Protein AF-B1X1X8-F1 (afdb_monomer)

Radius of gyration: 30.65 Å; Cα contacts (8 Å, |Δi|>4): 168; chains: 1; bounding box: 60×38×73 Å

Sequence (209 aa):
MFTQQEILEIASLPESSFRFRCHVDALMSLYKWVREQWTPKAITEHRTKYDLDCRSTDGKLKFALTAAKELSQGVLPPVCTESSPSNTEENREIQTSRILSQAIALLPPVPKTNGLENTPSFRIMGRPIYWDELAHNYKQLRLKWHPDKNPNSTEAEERFKVITQIYADLKSEWFEKYSPRIPLERIGQHNLQLAMRQQFPWSPESFWQ

Solvent-accessible surface area (backbone atoms only — not comparable to full-atom values): 12194 Å² total; per-residue (Å²): 135,88,52,74,66,60,38,50,58,55,39,68,57,58,87,77,45,74,76,39,67,72,51,41,53,51,27,52,52,46,34,55,50,48,63,72,72,48,54,74,66,56,54,52,50,53,32,65,75,68,73,51,52,68,86,45,72,68,27,36,41,54,48,22,41,53,49,26,43,53,62,50,51,75,74,45,81,80,84,78,86,74,92,80,94,77,62,77,61,64,56,48,53,54,50,50,50,50,52,49,53,55,52,56,70,70,46,79,78,79,79,79,64,48,59,53,43,74,18,44,70,32,36,49,45,66,41,42,66,46,71,68,47,37,56,50,39,48,54,53,47,50,64,69,34,25,57,88,78,41,73,92,39,67,67,36,48,54,52,38,51,52,55,51,49,54,50,53,60,44,63,76,40,28,94,81,65,63,37,24,79,49,60,47,80,80,63,32,70,67,54,53,52,54,49,53,67,53,80,66,100,61,64,36,66,62,71,77,105

Foldseek 3Di:
DDDLVLLVVLLPDDLVCCVDPVNLVSLLVQLVVCVVVDDPVVVVVLCVVVVADPVDSSSSSVSSNVVSNVVNQVVPPDPPPDDDDDDPPVVVVVVVVVVVVVVVVPDDDDPAFLCLLVFLLNLLQVSDQDPVSSVVSLVVLCVVLPCVVVPPDPPSVVSNVSSVVSSVVCVVQVPPERRRPDDNVSNDPVNSVVRNPDDDPDGSNVSVD

InterPro domains:
  IPR001623 DnaJ domain [PF00226] (132-172)
  IPR001623 DnaJ domain [PR00625] (138-153)
  IPR001623 DnaJ domain [PR00625] (155-175)
  IPR001623 DnaJ domain [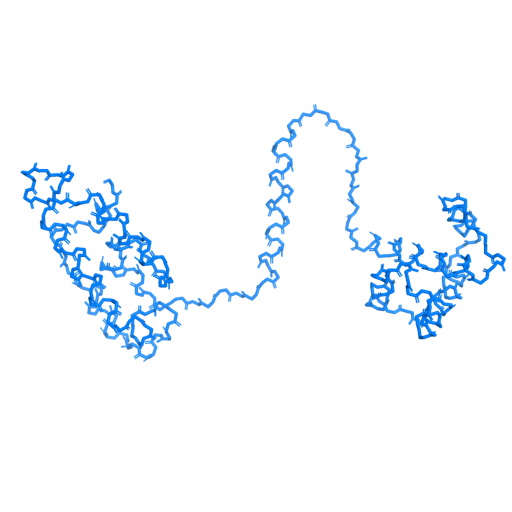PS50076] (109-188)
  IPR001623 DnaJ domain [cd06257] (132-171)
  IPR036869 Chaperone J-domain superfamily [G3DSA:1.10.287.110] (130-174)
  IPR036869 Chaperone J-domain superfamily [SSF46565] (130-173)

Mean predicted aligned error: 16.65 Å

pLDDT: mean 84.12, std 13.35, range [32.19, 97.0]

Structure (mmCIF, N/CA/C/O backbone):
data_AF-B1X1X8-F1
#
_entry.id   AF-B1X1X8-F1
#
loop_
_atom_site.group_PDB
_atom_site.id
_atom_site.type_symbol
_atom_site.label_atom_id
_atom_site.label_alt_id
_atom_site.label_comp_id
_atom_site.label_asym_id
_atom_site.label_entity_id
_atom_site.label_seq_id
_atom_site.pdbx_PDB_ins_code
_atom_site.Cartn_x
_atom_site.Cartn_y
_atom_site.Cartn_z
_atom_site.occupancy
_atom_site.B_iso_or_equiv
_atom_site.auth_seq_id
_atom_site.auth_comp_id
_atom_site.auth_asym_id
_atom_site.auth_atom_id
_atom_site.pdbx_PDB_model_num
ATOM 1 N N . MET A 1 1 ? 29.116 -18.183 -34.231 1.00 65.50 1 MET A N 1
ATOM 2 C CA . MET A 1 1 ? 27.644 -18.059 -34.243 1.00 65.50 1 MET A CA 1
ATOM 3 C C . MET A 1 1 ? 27.294 -17.018 -33.203 1.00 65.50 1 MET A C 1
ATOM 5 O O . MET A 1 1 ? 27.820 -17.138 -32.107 1.00 65.50 1 MET A O 1
ATOM 9 N N . PHE A 1 2 ? 26.513 -15.996 -33.554 1.00 78.12 2 PHE A N 1
ATOM 10 C CA . PHE A 1 2 ? 26.068 -14.992 -32.585 1.00 78.12 2 PHE A CA 1
ATOM 11 C C . PHE A 1 2 ? 24.874 -15.529 -31.798 1.00 78.12 2 PHE A C 1
ATOM 13 O O . PHE A 1 2 ? 23.945 -16.092 -32.381 1.00 78.12 2 PHE A O 1
ATOM 20 N N . THR A 1 3 ? 24.916 -15.382 -30.481 1.00 83.31 3 THR A N 1
ATOM 21 C CA . THR A 1 3 ? 23.813 -15.722 -29.584 1.00 83.31 3 THR A CA 1
ATOM 22 C C . THR A 1 3 ? 22.779 -14.598 -29.544 1.00 83.31 3 THR A C 1
ATOM 24 O O . THR A 1 3 ? 23.055 -13.440 -29.857 1.00 83.31 3 THR A O 1
ATOM 27 N N . GLN A 1 4 ? 21.559 -14.933 -29.129 1.00 76.31 4 GLN A N 1
ATOM 28 C CA . GLN A 1 4 ? 20.458 -13.974 -29.033 1.00 76.31 4 GLN A CA 1
ATOM 29 C C . GLN A 1 4 ? 20.749 -12.825 -28.050 1.00 76.31 4 GLN A C 1
ATOM 31 O O . GLN A 1 4 ? 20.315 -11.699 -28.279 1.00 76.31 4 GLN A O 1
ATOM 36 N N . GLN A 1 5 ? 21.505 -13.093 -26.981 1.00 79.38 5 GLN A N 1
ATOM 37 C CA . GLN A 1 5 ? 21.910 -12.076 -26.006 1.00 79.38 5 GLN A CA 1
ATOM 38 C C . GLN A 1 5 ? 22.897 -11.075 -26.618 1.00 79.38 5 GLN A C 1
ATOM 40 O O . GLN A 1 5 ? 22.682 -9.872 -26.506 1.00 79.38 5 GLN A O 1
ATOM 45 N N . GLU A 1 6 ? 23.896 -11.554 -27.362 1.00 82.56 6 GLU A N 1
ATOM 46 C CA . GLU A 1 6 ? 24.880 -10.693 -28.036 1.00 82.56 6 GLU A CA 1
ATOM 47 C C . GLU A 1 6 ? 24.224 -9.785 -29.090 1.00 82.56 6 GLU A C 1
ATOM 49 O O . GLU A 1 6 ? 24.594 -8.622 -29.240 1.00 82.56 6 GLU A O 1
ATOM 54 N N . ILE A 1 7 ? 23.205 -10.281 -29.802 1.00 84.38 7 ILE A N 1
ATOM 55 C CA . ILE A 1 7 ? 22.448 -9.479 -30.777 1.00 84.38 7 ILE A CA 1
ATOM 56 C C . ILE A 1 7 ? 21.662 -8.359 -30.077 1.00 84.38 7 ILE A C 1
ATOM 58 O O . ILE A 1 7 ? 21.625 -7.237 -30.584 1.00 84.38 7 ILE A O 1
ATOM 62 N N . LEU A 1 8 ? 21.069 -8.629 -28.907 1.00 83.12 8 LEU A N 1
ATOM 63 C CA . LEU A 1 8 ? 20.349 -7.623 -28.115 1.00 83.12 8 LEU A CA 1
ATOM 64 C C . LEU A 1 8 ? 21.289 -6.553 -27.549 1.00 83.12 8 LEU A C 1
ATOM 66 O O . LEU A 1 8 ? 20.969 -5.365 -27.619 1.00 83.12 8 LEU A O 1
ATOM 70 N N . GLU A 1 9 ? 22.460 -6.953 -27.051 1.00 85.06 9 GLU A N 1
ATOM 71 C CA . GLU A 1 9 ? 23.486 -6.017 -26.584 1.00 85.06 9 GLU A CA 1
ATOM 72 C C . GLU A 1 9 ? 23.928 -5.084 -27.714 1.00 85.06 9 GLU A C 1
ATOM 74 O O . GLU A 1 9 ? 23.936 -3.865 -27.535 1.00 85.06 9 GLU A O 1
ATOM 79 N N . ILE A 1 10 ? 24.193 -5.626 -28.907 1.00 84.81 10 ILE A N 1
ATOM 80 C CA . ILE A 1 10 ? 24.584 -4.831 -30.078 1.00 84.81 10 ILE A CA 1
ATOM 81 C C . ILE A 1 10 ? 23.436 -3.925 -30.552 1.00 84.81 10 ILE A C 1
ATOM 83 O O . ILE A 1 10 ? 23.676 -2.769 -30.898 1.00 84.81 10 ILE A O 1
ATOM 87 N N . ALA A 1 11 ? 22.187 -4.400 -30.536 1.00 85.19 11 ALA A N 1
ATOM 88 C CA . ALA A 1 11 ? 21.017 -3.608 -30.929 1.00 85.19 11 ALA A CA 1
ATOM 89 C C . ALA A 1 11 ? 20.751 -2.414 -29.992 1.00 85.19 11 ALA A C 1
ATOM 91 O O . ALA A 1 11 ? 20.194 -1.404 -30.434 1.00 85.19 11 ALA A O 1
ATOM 92 N N . SER A 1 12 ? 21.164 -2.517 -28.724 1.00 84.50 12 SER A N 1
ATOM 93 C CA . SER A 1 12 ? 21.028 -1.464 -27.709 1.00 84.50 12 SER A CA 1
ATOM 94 C C . SER A 1 12 ? 22.075 -0.347 -27.814 1.00 84.50 12 SER A C 1
ATOM 96 O O . SER A 1 12 ? 21.957 0.673 -27.132 1.00 84.50 12 SER A O 1
ATOM 98 N N . LEU A 1 13 ? 23.092 -0.503 -28.673 1.00 83.44 13 LEU A N 1
ATOM 99 C CA . LEU A 1 13 ? 24.174 0.471 -28.792 1.00 83.44 13 LEU A CA 1
ATOM 100 C C . LEU A 1 13 ? 23.685 1.788 -29.434 1.00 83.44 13 LEU A C 1
ATOM 102 O O . LEU A 1 13 ? 23.042 1.764 -30.491 1.00 83.44 13 LEU A O 1
ATOM 106 N N . PRO A 1 14 ? 24.022 2.956 -28.849 1.00 78.38 14 PRO A N 1
ATOM 107 C CA . PRO A 1 14 ? 23.760 4.250 -29.471 1.00 78.38 14 PRO A CA 1
ATOM 108 C C . PRO A 1 14 ? 24.665 4.489 -30.691 1.00 78.38 14 PRO A C 1
ATOM 110 O O . PRO A 1 14 ? 25.755 3.934 -30.802 1.00 78.38 14 PRO A O 1
ATOM 113 N N . GLU A 1 15 ? 24.261 5.381 -31.598 1.00 71.69 15 GLU A N 1
ATOM 114 C CA . GLU A 1 15 ? 25.052 5.733 -32.796 1.00 71.69 15 GLU A CA 1
ATOM 115 C C . GLU A 1 15 ? 26.404 6.395 -32.461 1.00 71.69 15 GLU A C 1
ATOM 117 O O . GLU A 1 15 ? 27.328 6.401 -33.272 1.00 71.69 15 GLU A O 1
ATOM 122 N N . SER A 1 16 ? 26.572 6.902 -31.236 1.00 71.56 16 SER A N 1
ATOM 123 C CA . SER A 1 16 ? 27.856 7.389 -30.717 1.00 71.56 16 SER A CA 1
ATOM 124 C C . SER A 1 16 ? 28.877 6.270 -30.456 1.00 71.56 16 SER A C 1
ATOM 126 O O . SER A 1 16 ? 30.072 6.555 -30.324 1.00 71.56 16 SER A O 1
ATOM 128 N N . SER A 1 17 ? 28.445 5.003 -30.433 1.00 68.88 17 SER A N 1
ATOM 129 C CA . SER A 1 17 ? 29.289 3.840 -30.134 1.00 68.88 17 SER A CA 1
ATOM 130 C C . SER A 1 17 ? 30.291 3.490 -31.234 1.00 68.88 17 SER A C 1
ATOM 132 O O . SER A 1 17 ? 31.233 2.744 -30.972 1.00 68.88 17 SER A O 1
ATOM 134 N N . PHE A 1 18 ? 30.181 4.077 -32.432 1.00 76.31 18 PHE A N 1
ATOM 135 C CA . PHE A 1 18 ? 31.149 3.879 -33.524 1.00 76.31 18 PHE A CA 1
ATOM 136 C C . PHE A 1 18 ? 32.555 4.431 -33.218 1.00 76.31 18 PHE A C 1
ATOM 138 O O . PHE A 1 18 ? 33.490 4.207 -33.982 1.00 76.31 18 PHE A O 1
ATOM 145 N N . ARG A 1 19 ? 32.728 5.150 -32.100 1.00 73.00 19 ARG A N 1
ATOM 146 C CA . ARG A 1 19 ? 34.020 5.705 -31.665 1.00 73.00 19 ARG A CA 1
ATOM 147 C C . ARG A 1 19 ? 34.884 4.722 -30.874 1.00 73.00 19 ARG A C 1
ATOM 149 O O . ARG A 1 19 ? 36.089 4.936 -30.761 1.00 73.00 19 ARG A O 1
ATOM 156 N N . PHE A 1 20 ? 34.300 3.656 -30.328 1.00 83.06 20 PHE A N 1
ATOM 157 C CA . PHE A 1 20 ? 35.014 2.711 -29.470 1.00 83.06 20 PHE A CA 1
ATOM 158 C C . PHE A 1 20 ? 35.411 1.457 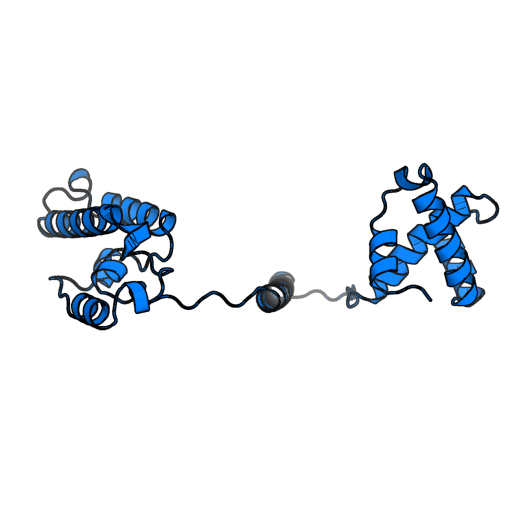-30.248 1.00 83.06 20 PHE A C 1
ATOM 160 O O . PHE A 1 20 ? 34.557 0.778 -30.815 1.00 83.06 20 PHE A O 1
ATOM 167 N N . ARG A 1 21 ? 36.706 1.114 -30.222 1.00 81.75 21 ARG A N 1
ATOM 168 C CA . ARG A 1 21 ? 37.264 -0.041 -30.951 1.00 81.75 21 ARG A CA 1
ATOM 169 C C . ARG A 1 21 ? 36.515 -1.349 -30.680 1.00 81.75 21 ARG A C 1
ATOM 171 O O . ARG A 1 21 ? 36.131 -2.016 -31.629 1.00 81.75 21 ARG A O 1
ATOM 178 N N . CYS A 1 22 ? 36.201 -1.648 -29.418 1.00 81.50 22 CYS A N 1
ATOM 179 C CA . CYS A 1 22 ? 35.482 -2.874 -29.056 1.00 81.50 22 CYS A CA 1
ATOM 180 C C . CYS A 1 22 ? 34.101 -2.983 -29.730 1.00 81.50 22 CYS A C 1
ATOM 182 O O . CYS A 1 22 ? 33.728 -4.048 -30.214 1.00 81.50 22 CYS A O 1
ATOM 184 N N . HIS A 1 23 ? 33.348 -1.879 -29.806 1.00 83.62 23 HIS A N 1
ATOM 185 C CA . HIS A 1 23 ? 32.029 -1.864 -30.446 1.00 83.62 23 HIS A CA 1
ATOM 186 C C . HIS A 1 23 ? 32.130 -1.917 -31.972 1.00 83.62 23 HIS A C 1
ATOM 188 O O . HIS A 1 23 ? 31.318 -2.574 -32.619 1.00 83.62 23 HIS A O 1
ATOM 194 N N . VAL A 1 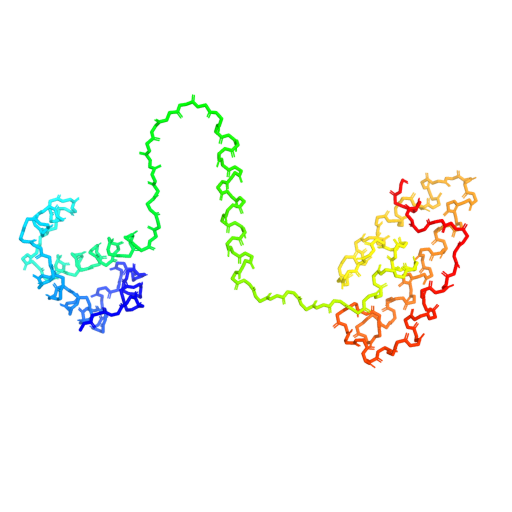24 ? 33.150 -1.277 -32.547 1.00 86.38 24 VAL A N 1
ATOM 195 C CA . VAL A 1 24 ? 33.447 -1.348 -33.985 1.00 86.38 24 VAL A CA 1
ATOM 196 C C . VAL A 1 24 ? 33.776 -2.783 -34.401 1.00 86.38 24 VAL A C 1
ATOM 198 O O . VAL A 1 24 ? 33.236 -3.265 -35.396 1.00 86.38 24 VAL A O 1
ATOM 201 N N . ASP A 1 25 ? 34.599 -3.485 -33.623 1.00 87.00 25 ASP A N 1
ATOM 202 C CA . ASP A 1 25 ? 34.982 -4.872 -33.898 1.00 87.00 25 ASP A CA 1
ATOM 203 C C . ASP A 1 25 ? 33.791 -5.833 -33.756 1.00 87.00 25 ASP A C 1
ATOM 205 O O . ASP A 1 25 ? 33.605 -6.717 -34.600 1.00 87.00 25 ASP A O 1
ATOM 209 N N . ALA A 1 26 ? 32.929 -5.621 -32.754 1.00 87.00 26 ALA A N 1
ATOM 210 C CA . ALA A 1 26 ? 31.693 -6.386 -32.572 1.00 87.00 26 ALA A CA 1
ATOM 211 C C . ALA A 1 26 ? 30.708 -6.183 -33.739 1.00 87.00 26 ALA A C 1
ATOM 213 O O . ALA A 1 26 ? 30.223 -7.154 -34.320 1.00 87.00 26 ALA A O 1
ATOM 214 N N . LEU A 1 27 ? 30.473 -4.933 -34.152 1.00 88.31 27 LEU A N 1
ATOM 215 C CA . LEU A 1 27 ? 29.613 -4.598 -35.293 1.00 88.31 27 LEU A CA 1
ATOM 216 C C . LEU A 1 27 ? 30.176 -5.130 -36.617 1.00 88.31 27 LEU A C 1
ATOM 218 O O . LEU A 1 27 ? 29.427 -5.646 -37.443 1.00 88.31 27 LEU A O 1
ATOM 222 N N . MET A 1 28 ? 31.492 -5.062 -36.828 1.00 87.38 28 MET A N 1
ATOM 223 C CA . MET A 1 28 ? 32.136 -5.634 -38.017 1.00 87.38 28 MET A CA 1
ATOM 224 C C . MET A 1 28 ? 32.064 -7.162 -38.043 1.00 87.38 28 MET A C 1
ATOM 226 O O . MET A 1 28 ? 31.926 -7.754 -39.116 1.00 87.38 28 MET A O 1
ATOM 230 N N . SER A 1 29 ? 32.139 -7.808 -36.882 1.00 90.31 29 SER A N 1
ATOM 231 C CA . SER A 1 29 ? 31.969 -9.257 -36.761 1.00 90.31 29 SER A CA 1
ATOM 232 C C . SER A 1 29 ? 30.523 -9.664 -37.051 1.00 90.31 29 SER A C 1
ATOM 234 O O . SER A 1 29 ? 30.297 -10.598 -37.822 1.00 90.31 29 SER A O 1
ATOM 236 N N . LEU A 1 30 ? 29.547 -8.903 -36.543 1.00 89.06 30 LEU A N 1
ATOM 237 C CA . LEU A 1 30 ? 28.131 -9.101 -36.849 1.00 89.06 30 LEU A CA 1
ATOM 238 C C . LEU A 1 30 ? 27.840 -8.875 -38.338 1.00 89.06 30 LEU A C 1
ATOM 240 O O . LEU A 1 30 ? 27.161 -9.686 -38.953 1.00 89.06 30 LEU A O 1
ATOM 244 N N . TYR A 1 31 ? 28.406 -7.834 -38.953 1.00 89.81 31 TYR A N 1
ATOM 245 C CA . TYR A 1 31 ? 28.272 -7.572 -40.390 1.00 89.81 31 TYR A CA 1
ATOM 246 C C . TYR A 1 31 ? 28.703 -8.770 -41.247 1.00 89.81 31 TYR A C 1
ATOM 248 O O . TYR A 1 31 ? 28.001 -9.152 -42.185 1.00 89.81 31 TYR A O 1
ATOM 256 N N . LYS A 1 32 ? 29.860 -9.368 -40.933 1.00 89.56 32 LYS A N 1
ATOM 257 C CA . LYS A 1 32 ? 30.361 -10.556 -41.640 1.00 89.56 32 LYS A CA 1
ATOM 258 C C . LYS A 1 32 ? 29.404 -11.731 -41.476 1.00 89.56 32 LYS A C 1
ATOM 260 O O . LYS A 1 32 ? 29.033 -12.346 -42.468 1.00 89.56 32 LYS A O 1
ATOM 265 N N . TRP A 1 33 ? 28.949 -11.970 -40.250 1.00 89.69 33 TRP A N 1
ATOM 266 C CA . TRP A 1 33 ? 28.012 -13.045 -39.954 1.00 89.69 33 TRP A CA 1
ATOM 267 C C . TRP A 1 33 ? 26.660 -12.860 -40.661 1.00 89.69 33 TRP A C 1
ATOM 269 O O . TRP A 1 33 ? 26.170 -13.787 -41.297 1.00 89.69 33 TRP A O 1
ATOM 279 N N . VAL A 1 34 ? 26.087 -11.654 -40.653 1.00 87.19 34 VAL A N 1
ATOM 280 C CA . VAL A 1 34 ? 24.829 -11.349 -41.359 1.00 87.19 34 VAL A CA 1
ATOM 281 C C . VAL A 1 34 ? 24.968 -11.590 -42.862 1.00 87.19 34 VAL A C 1
ATOM 283 O O . VAL A 1 34 ? 24.068 -12.148 -43.480 1.00 87.19 34 VAL A O 1
ATOM 286 N N . ARG A 1 35 ? 26.113 -11.247 -43.463 1.00 85.25 35 ARG A N 1
ATOM 287 C CA . ARG A 1 35 ? 26.375 -11.525 -44.885 1.00 85.25 35 ARG A CA 1
ATOM 288 C C . ARG A 1 35 ? 26.478 -13.008 -45.225 1.00 85.25 35 ARG A C 1
ATOM 290 O O . ARG A 1 35 ? 26.239 -13.359 -46.375 1.00 85.25 35 ARG A O 1
ATOM 297 N N . GLU A 1 36 ? 26.870 -13.841 -44.270 1.00 86.62 36 GLU A N 1
ATOM 298 C CA . GLU A 1 36 ? 26.901 -15.296 -44.434 1.00 86.62 36 GLU A CA 1
ATOM 299 C C . GLU A 1 36 ? 25.506 -15.911 -44.264 1.00 86.62 36 GLU A C 1
ATOM 301 O O . GLU A 1 36 ? 25.193 -16.900 -44.919 1.00 86.62 36 GLU A O 1
ATOM 306 N N . GLN A 1 37 ? 24.666 -15.328 -43.402 1.00 80.50 37 GLN A N 1
ATOM 307 C CA . GLN A 1 37 ? 23.329 -15.848 -43.100 1.00 80.50 37 GLN A CA 1
ATOM 308 C C . GLN A 1 37 ? 22.236 -15.347 -44.055 1.00 80.50 37 GLN A C 1
ATOM 310 O O . GLN A 1 37 ? 21.243 -16.040 -44.267 1.00 80.50 37 GLN A O 1
ATOM 315 N N . TRP A 1 38 ? 22.366 -14.140 -44.608 1.00 84.56 38 TRP A N 1
ATOM 316 C CA . TRP A 1 38 ? 21.312 -13.519 -45.410 1.00 84.56 38 TRP A CA 1
ATOM 317 C C . TRP A 1 38 ? 21.467 -13.808 -46.900 1.00 84.56 38 TRP A C 1
ATOM 319 O O . TRP A 1 38 ? 22.564 -13.822 -47.458 1.00 84.56 38 TRP A O 1
ATOM 329 N N . THR A 1 39 ? 20.330 -13.981 -47.577 1.00 87.56 39 THR A N 1
ATOM 330 C CA . THR A 1 39 ? 20.310 -14.122 -49.036 1.00 87.56 39 THR A CA 1
ATOM 331 C C . THR A 1 39 ? 20.715 -12.803 -49.710 1.00 87.56 39 THR A C 1
ATOM 333 O O . THR A 1 39 ? 20.466 -11.722 -49.166 1.00 87.56 39 THR A O 1
ATOM 336 N N . PRO A 1 40 ? 21.299 -12.836 -50.925 1.00 83.62 40 PRO A N 1
ATOM 337 C CA . PRO A 1 40 ? 21.723 -11.616 -51.615 1.00 83.62 40 PRO A CA 1
ATOM 338 C C . PRO A 1 40 ? 20.562 -10.641 -51.869 1.00 83.62 40 PRO A C 1
ATOM 340 O O . PRO A 1 40 ? 20.780 -9.433 -51.835 1.00 83.62 40 PRO A O 1
ATOM 343 N N . LYS A 1 41 ? 19.336 -11.157 -52.051 1.00 83.19 41 LYS A N 1
ATOM 344 C CA . LYS A 1 41 ? 18.111 -10.354 -52.192 1.00 83.19 41 LYS A CA 1
ATOM 345 C C . LYS A 1 41 ? 17.765 -9.598 -50.904 1.00 83.19 41 LYS A C 1
ATOM 347 O O . LYS A 1 41 ? 17.552 -8.390 -50.956 1.00 83.19 41 LYS A O 1
ATOM 352 N N . ALA A 1 42 ? 17.821 -10.272 -49.755 1.00 82.12 42 ALA A N 1
ATOM 353 C CA . ALA A 1 42 ? 17.574 -9.647 -48.454 1.00 82.12 42 ALA A CA 1
ATOM 354 C C . ALA A 1 42 ? 18.606 -8.549 -48.136 1.00 82.12 42 ALA A C 1
ATOM 356 O O . ALA A 1 42 ? 18.260 -7.483 -47.636 1.00 82.12 42 ALA A O 1
ATOM 357 N N . ILE A 1 43 ? 19.877 -8.758 -48.501 1.00 83.81 43 ILE A N 1
ATOM 358 C CA . ILE A 1 43 ? 20.927 -7.740 -48.330 1.00 83.81 43 ILE A CA 1
ATOM 359 C C . ILE A 1 43 ? 20.645 -6.505 -49.199 1.00 83.81 43 ILE A C 1
ATOM 361 O O . ILE A 1 43 ? 20.825 -5.378 -48.734 1.00 83.81 43 ILE A O 1
ATOM 365 N N . THR A 1 44 ? 20.211 -6.691 -50.452 1.00 84.31 44 THR A N 1
ATOM 366 C CA . THR A 1 44 ? 19.849 -5.565 -51.327 1.00 84.31 44 THR A CA 1
ATOM 367 C C . THR A 1 44 ? 18.622 -4.813 -50.827 1.00 84.31 44 THR A C 1
ATOM 369 O O . THR A 1 44 ? 18.661 -3.587 -50.799 1.00 84.31 44 THR A O 1
ATOM 372 N N . GLU A 1 45 ? 17.589 -5.520 -50.364 1.00 85.38 45 GLU A N 1
ATOM 373 C CA . GLU A 1 45 ? 16.372 -4.922 -49.802 1.00 85.38 45 GLU A CA 1
ATOM 374 C C . GLU A 1 45 ? 16.681 -4.098 -48.547 1.00 85.38 45 GLU A C 1
ATOM 376 O O . GLU A 1 45 ? 16.280 -2.936 -48.450 1.00 85.38 45 GLU A O 1
ATOM 381 N N . HIS A 1 46 ? 17.486 -4.640 -47.628 1.00 84.94 46 HIS A N 1
ATOM 382 C CA . HIS A 1 46 ? 17.905 -3.928 -46.417 1.00 84.94 46 HIS A CA 1
ATOM 383 C C . HIS A 1 46 ? 18.717 -2.675 -46.731 1.00 84.94 46 HIS A C 1
ATOM 385 O O . HIS A 1 46 ? 18.513 -1.611 -46.147 1.00 84.94 46 HIS A O 1
ATOM 391 N N . ARG A 1 47 ? 19.618 -2.776 -47.714 1.00 85.75 47 ARG A N 1
ATOM 392 C CA . ARG A 1 47 ? 20.419 -1.639 -48.168 1.00 85.75 47 ARG A CA 1
ATOM 393 C C . ARG A 1 47 ? 19.544 -0.526 -48.741 1.00 85.75 47 ARG A C 1
ATOM 395 O O . ARG A 1 47 ? 19.797 0.636 -48.440 1.00 85.75 47 ARG A O 1
ATOM 402 N N . THR A 1 48 ? 18.533 -0.877 -49.536 1.00 87.56 48 THR A N 1
ATOM 403 C CA . THR A 1 48 ? 17.582 0.095 -50.093 1.00 87.56 48 THR A CA 1
ATOM 404 C C . THR A 1 48 ? 16.667 0.692 -49.028 1.00 87.56 48 THR A C 1
ATOM 406 O O . THR A 1 48 ? 16.356 1.874 -49.097 1.00 87.56 48 THR A O 1
ATOM 409 N N . LYS A 1 49 ? 16.280 -0.093 -48.015 1.00 86.06 49 LYS A N 1
ATOM 410 C CA . LYS A 1 49 ? 15.378 0.324 -46.932 1.00 86.06 49 LYS A CA 1
ATOM 411 C C . LYS A 1 49 ? 15.973 1.423 -46.049 1.00 86.06 49 LYS A C 1
ATOM 413 O O . LYS A 1 49 ? 15.241 2.301 -45.608 1.00 86.06 49 LYS A O 1
ATOM 418 N N . TYR A 1 50 ? 17.282 1.380 -45.803 1.00 82.69 50 TYR A N 1
ATOM 419 C CA . TYR A 1 50 ? 17.978 2.324 -44.918 1.00 82.69 50 TYR A CA 1
ATOM 420 C C . TYR A 1 50 ? 18.943 3.276 -45.648 1.00 82.69 50 TYR A C 1
ATOM 422 O O . TYR A 1 50 ? 19.691 3.988 -44.984 1.00 82.69 50 TYR A O 1
ATOM 430 N N . ASP A 1 51 ? 18.949 3.272 -46.987 1.00 82.56 51 ASP A N 1
ATOM 431 C CA . ASP A 1 51 ? 19.848 4.065 -47.846 1.00 82.56 51 ASP A CA 1
ATOM 432 C C . ASP A 1 51 ? 21.327 4.008 -47.406 1.00 82.56 51 ASP A C 1
ATOM 434 O O . ASP A 1 51 ? 22.002 5.008 -47.155 1.00 82.56 51 ASP A O 1
ATOM 438 N N . LEU A 1 52 ? 21.836 2.785 -47.226 1.00 82.31 52 LEU A N 1
ATOM 439 C CA . LEU A 1 52 ? 23.160 2.547 -46.644 1.00 82.31 52 LEU A CA 1
ATOM 44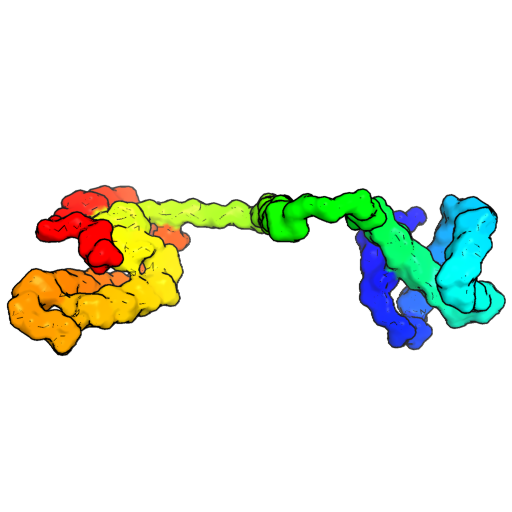0 C C . LEU A 1 52 ? 24.241 2.370 -47.720 1.00 82.31 52 LEU A C 1
ATOM 442 O O . LEU A 1 52 ? 24.139 1.513 -48.607 1.00 82.31 52 LEU A O 1
ATOM 446 N N . ASP A 1 53 ? 25.363 3.085 -47.587 1.00 79.81 53 ASP A N 1
ATOM 447 C CA . ASP A 1 53 ? 26.544 2.840 -48.421 1.00 79.81 53 ASP A CA 1
ATOM 448 C C . ASP A 1 53 ? 27.532 1.857 -47.774 1.00 79.81 53 ASP A C 1
ATOM 450 O O . ASP A 1 53 ? 28.459 2.229 -47.055 1.00 79.81 53 ASP A O 1
ATOM 454 N N . CYS A 1 54 ? 27.384 0.566 -48.081 1.00 72.00 54 CYS A N 1
ATOM 455 C CA . CYS A 1 54 ? 28.271 -0.489 -47.580 1.00 72.00 54 CYS A CA 1
ATOM 456 C C . CYS A 1 54 ? 29.707 -0.448 -48.148 1.00 72.00 54 CYS A C 1
ATOM 458 O O . CYS A 1 54 ? 30.492 -1.361 -47.872 1.00 72.00 54 CYS A O 1
ATOM 460 N N . ARG A 1 55 ? 30.074 0.559 -48.954 1.00 75.56 55 ARG A N 1
ATOM 461 C CA . ARG A 1 55 ? 31.462 0.780 -49.397 1.00 75.56 55 ARG A CA 1
ATOM 462 C C . ARG A 1 55 ? 32.318 1.375 -48.279 1.00 75.56 55 ARG A C 1
ATOM 464 O O . ARG A 1 55 ? 33.449 0.927 -48.086 1.00 75.56 55 ARG A O 1
ATOM 471 N N . SER A 1 56 ? 31.758 2.308 -47.509 1.00 84.69 56 SER A N 1
ATOM 472 C CA . SER A 1 56 ? 32.421 2.936 -46.363 1.00 84.69 56 SER A CA 1
ATOM 473 C C . SER A 1 56 ? 32.421 2.026 -45.130 1.00 84.69 56 SER A C 1
ATOM 475 O O . SER A 1 56 ? 31.510 1.219 -44.934 1.00 84.69 56 SER A O 1
ATOM 477 N N . THR A 1 57 ? 33.438 2.150 -44.274 1.00 81.31 57 THR A N 1
ATOM 478 C CA . THR A 1 57 ? 33.471 1.478 -42.963 1.00 81.31 57 THR A CA 1
ATOM 479 C C . THR A 1 57 ? 32.302 1.920 -42.087 1.00 81.31 57 THR A C 1
ATOM 481 O O . THR A 1 57 ? 31.655 1.072 -41.483 1.00 81.31 57 THR A O 1
ATOM 484 N N . ASP A 1 58 ? 31.956 3.208 -42.106 1.00 82.81 58 ASP A N 1
ATOM 485 C CA . ASP A 1 58 ? 30.807 3.765 -41.378 1.00 82.81 58 ASP A CA 1
ATOM 486 C C . ASP A 1 58 ? 29.473 3.148 -41.837 1.00 82.81 58 ASP A C 1
ATOM 488 O O . ASP A 1 58 ? 28.656 2.718 -41.024 1.00 82.81 58 ASP A O 1
ATOM 492 N N . GLY A 1 59 ? 29.286 2.990 -43.150 1.00 84.44 59 GLY A N 1
ATOM 493 C CA . GLY A 1 59 ? 28.076 2.378 -43.698 1.00 84.44 59 GLY A CA 1
ATOM 494 C C . GLY A 1 59 ? 27.953 0.885 -43.380 1.00 84.44 59 GLY A C 1
ATOM 495 O O . GLY A 1 59 ? 26.844 0.392 -43.181 1.00 84.44 59 GLY A O 1
ATOM 496 N N . LYS A 1 60 ? 29.074 0.161 -43.247 1.00 88.12 60 LYS A N 1
ATOM 497 C CA . LYS A 1 60 ? 29.076 -1.239 -42.773 1.00 88.12 60 LYS A CA 1
ATOM 498 C C . LYS A 1 60 ? 28.665 -1.343 -41.303 1.00 88.12 60 LYS A C 1
ATOM 500 O O . LYS A 1 60 ? 27.925 -2.257 -40.950 1.00 88.12 60 LYS A O 1
ATOM 505 N N . LEU A 1 61 ? 29.096 -0.400 -40.463 1.00 88.75 61 LEU A N 1
ATOM 506 C CA . LEU A 1 61 ? 28.718 -0.351 -39.046 1.00 88.75 61 LEU A CA 1
ATOM 507 C C . LEU A 1 61 ? 27.231 -0.031 -38.868 1.00 88.75 61 LEU A C 1
ATOM 509 O O . LEU A 1 61 ? 26.539 -0.722 -38.122 1.00 88.75 61 LEU A O 1
ATOM 513 N N . LYS A 1 62 ? 26.714 0.954 -39.608 1.00 87.38 62 LYS A N 1
ATOM 514 C CA . LYS A 1 62 ? 25.281 1.288 -39.620 1.00 87.38 62 LYS A CA 1
ATOM 515 C C . LYS A 1 62 ? 24.425 0.139 -40.151 1.00 87.38 62 LYS A C 1
ATOM 517 O O . LYS A 1 62 ? 23.360 -0.138 -39.599 1.00 87.38 62 LYS A O 1
ATOM 522 N N . PHE A 1 63 ? 24.911 -0.579 -41.164 1.00 90.00 63 PHE A N 1
ATOM 523 C CA . PHE A 1 63 ? 24.272 -1.801 -41.654 1.00 90.00 63 PHE A CA 1
ATOM 524 C C . PHE A 1 63 ? 24.198 -2.875 -40.566 1.00 90.00 63 PHE A C 1
ATOM 526 O O . PHE A 1 63 ? 23.133 -3.436 -40.337 1.00 90.00 63 PHE A O 1
ATOM 533 N N . ALA A 1 64 ? 25.298 -3.138 -39.858 1.00 88.94 64 ALA A N 1
ATOM 534 C CA . ALA A 1 64 ? 25.309 -4.112 -38.769 1.00 88.94 64 ALA A CA 1
ATOM 535 C C . ALA A 1 64 ? 24.346 -3.731 -37.638 1.00 88.94 64 ALA A C 1
ATOM 537 O O . ALA A 1 64 ? 23.619 -4.585 -37.142 1.00 88.94 64 ALA A O 1
ATOM 538 N N . LEU A 1 65 ? 24.303 -2.450 -37.262 1.00 87.50 65 LEU A N 1
ATOM 539 C CA . LEU A 1 65 ? 23.435 -1.957 -36.193 1.00 87.50 65 LEU A CA 1
ATOM 540 C C . LEU A 1 65 ? 21.948 -2.066 -36.561 1.00 87.50 65 LEU A C 1
ATOM 542 O O . LEU A 1 65 ? 21.134 -2.507 -35.753 1.00 87.50 65 LEU A O 1
ATOM 546 N N . THR A 1 66 ? 21.581 -1.676 -37.783 1.00 87.94 66 THR A N 1
ATOM 547 C CA . THR A 1 66 ? 20.197 -1.787 -38.279 1.00 87.94 66 THR A CA 1
ATOM 548 C C . THR A 1 66 ? 19.779 -3.242 -38.468 1.00 87.94 66 THR A C 1
ATOM 550 O O . THR A 1 66 ? 18.667 -3.597 -38.093 1.00 87.94 66 THR A O 1
ATOM 553 N N . ALA A 1 67 ? 20.682 -4.103 -38.944 1.00 87.12 67 ALA A N 1
ATOM 554 C CA . ALA A 1 67 ? 20.440 -5.540 -39.030 1.00 87.12 67 ALA A CA 1
ATOM 555 C C . ALA A 1 67 ? 20.266 -6.173 -37.639 1.00 87.12 67 ALA A C 1
ATOM 557 O O . ALA A 1 67 ? 19.366 -6.984 -37.454 1.00 87.12 67 ALA A O 1
ATOM 558 N N . ALA A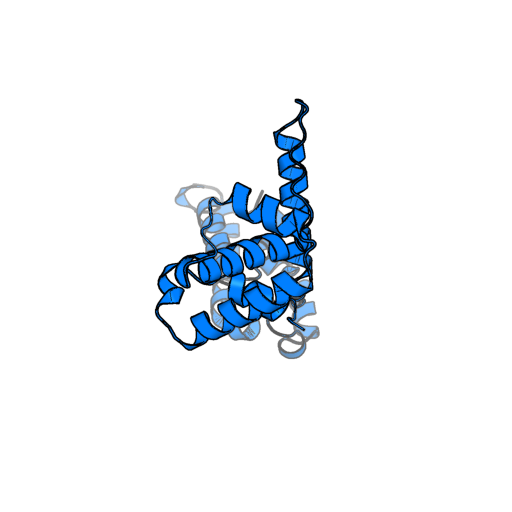 1 68 ? 21.057 -5.771 -36.636 1.00 87.69 68 ALA A N 1
ATOM 559 C CA . ALA A 1 68 ? 20.888 -6.224 -35.251 1.00 87.69 68 ALA A CA 1
ATOM 560 C C . ALA A 1 68 ? 19.501 -5.864 -34.698 1.00 87.69 68 ALA A C 1
ATOM 562 O O . ALA A 1 68 ? 18.859 -6.685 -34.046 1.00 87.69 68 ALA A O 1
ATOM 563 N N . LYS A 1 69 ? 19.026 -4.645 -34.990 1.00 86.56 69 LYS A N 1
ATOM 564 C CA . LYS A 1 69 ? 17.689 -4.168 -34.603 1.00 86.56 69 LYS A CA 1
ATOM 565 C C . LYS A 1 69 ? 16.568 -4.934 -35.309 1.00 86.56 69 LYS A C 1
ATOM 567 O O . LYS A 1 69 ? 15.540 -5.193 -34.702 1.00 86.56 69 LYS A O 1
ATOM 572 N N . GLU A 1 70 ? 16.748 -5.314 -36.568 1.00 85.06 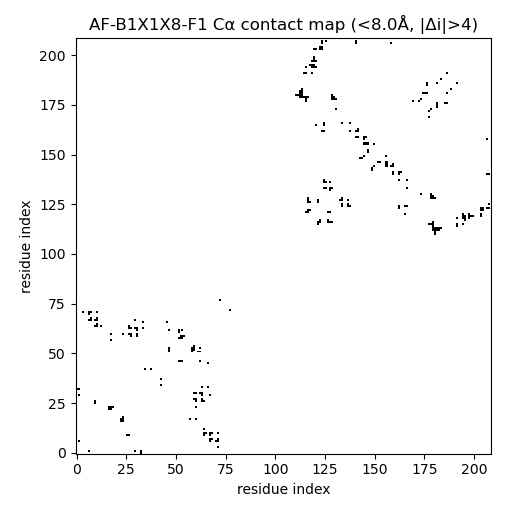70 GLU A N 1
ATOM 573 C CA . GLU A 1 70 ? 15.746 -6.093 -37.305 1.00 85.06 70 GLU A CA 1
ATOM 574 C C . GLU A 1 70 ? 15.711 -7.559 -36.848 1.00 85.06 70 GLU A C 1
ATOM 576 O O . GLU A 1 70 ? 14.643 -8.134 -36.646 1.00 85.06 70 GLU A O 1
ATOM 581 N N . LEU A 1 71 ? 16.881 -8.139 -36.572 1.00 81.75 71 LEU A N 1
ATOM 582 C CA . LEU A 1 71 ? 16.999 -9.478 -35.996 1.00 81.75 71 LEU A CA 1
ATOM 583 C C . LEU A 1 71 ? 16.424 -9.555 -34.576 1.00 81.75 71 LEU A C 1
ATOM 585 O O . LEU A 1 71 ? 15.859 -10.584 -34.212 1.00 81.75 71 LEU A O 1
ATOM 589 N N . SER A 1 72 ? 16.520 -8.483 -33.781 1.00 78.94 72 SER A N 1
ATOM 590 C CA . SER A 1 72 ? 15.884 -8.428 -32.460 1.00 78.94 72 SER A CA 1
ATOM 591 C C . SER A 1 72 ? 14.368 -8.210 -32.532 1.00 78.94 72 SER A C 1
ATOM 593 O O . SER A 1 72 ? 13.643 -8.716 -31.676 1.00 78.94 72 SER A O 1
ATOM 595 N N . GLN A 1 73 ? 13.865 -7.533 -33.570 1.00 70.75 73 GLN A N 1
ATOM 596 C CA . GLN A 1 73 ? 12.426 -7.353 -33.796 1.00 70.75 73 GLN A CA 1
ATOM 597 C C . GLN A 1 73 ? 11.705 -8.659 -34.150 1.00 70.75 73 GLN A C 1
ATOM 599 O O . GLN A 1 73 ? 10.569 -8.837 -33.727 1.00 70.75 73 GLN A O 1
ATOM 604 N N . GLY A 1 74 ? 12.358 -9.604 -34.837 1.00 58.62 74 GLY A N 1
ATOM 605 C CA . GLY A 1 74 ? 11.786 -10.929 -35.132 1.00 58.62 74 GLY A CA 1
ATOM 606 C C . GLY A 1 74 ? 11.588 -11.845 -33.911 1.00 58.62 74 GLY A C 1
ATOM 607 O O . GLY A 1 74 ? 10.995 -12.913 -34.037 1.00 58.62 74 GLY A O 1
ATOM 608 N N . VAL A 1 75 ? 12.083 -11.445 -32.736 1.00 51.00 75 VAL A N 1
ATOM 609 C CA . VAL A 1 75 ? 12.004 -12.198 -31.468 1.00 51.00 75 VAL A CA 1
ATOM 610 C C . VAL A 1 75 ? 10.899 -11.656 -30.549 1.00 51.00 75 VAL A C 1
ATOM 612 O O . VAL A 1 75 ? 10.488 -12.322 -29.599 1.00 51.00 75 VAL A O 1
ATOM 615 N N . LEU A 1 76 ? 10.360 -10.473 -30.848 1.00 44.19 76 LEU A N 1
ATOM 616 C CA . LEU A 1 76 ? 9.124 -9.980 -30.250 1.00 44.19 76 LEU A CA 1
ATOM 617 C C . LEU A 1 76 ? 7.966 -10.352 -31.191 1.00 44.19 76 LEU A C 1
ATOM 619 O O . LEU A 1 76 ? 8.109 -10.190 -32.403 1.00 44.19 76 LEU A O 1
ATOM 623 N N . PRO A 1 77 ? 6.830 -10.875 -30.690 1.00 38.00 77 PRO A N 1
ATOM 624 C CA . PRO A 1 77 ? 5.709 -11.212 -31.560 1.00 38.00 77 PRO A CA 1
ATOM 625 C C . PRO A 1 77 ? 5.295 -9.980 -32.378 1.00 38.00 77 PRO A C 1
ATOM 627 O O . PRO A 1 77 ? 5.323 -8.863 -31.847 1.00 38.00 77 PRO A O 1
ATOM 630 N N . PRO A 1 78 ? 4.934 -10.162 -33.662 1.00 40.16 78 PRO A N 1
ATOM 631 C CA . PRO A 1 78 ? 4.672 -9.054 -34.561 1.00 40.16 78 PRO A CA 1
ATOM 632 C C . PRO A 1 78 ? 3.551 -8.192 -33.989 1.00 40.16 78 PRO A C 1
ATOM 634 O O . PRO A 1 78 ? 2.465 -8.678 -33.669 1.00 40.16 78 PRO A O 1
ATOM 637 N N . VAL A 1 79 ? 3.808 -6.890 -33.893 1.00 44.50 79 VAL A N 1
ATOM 638 C CA . VAL A 1 79 ? 2.746 -5.892 -33.798 1.00 44.50 79 VAL A CA 1
ATOM 639 C C . VAL A 1 79 ? 2.006 -5.948 -35.135 1.00 44.50 79 VAL A C 1
ATOM 641 O O . VAL A 1 79 ? 2.404 -5.312 -36.111 1.00 44.50 79 VAL A O 1
ATOM 644 N N . CYS A 1 80 ? 0.972 -6.789 -35.209 1.00 32.19 80 CYS A N 1
ATOM 645 C CA . CYS A 1 80 ? 0.064 -6.845 -36.346 1.00 32.19 80 CYS A CA 1
ATOM 646 C C . CYS A 1 80 ? -0.676 -5.513 -36.419 1.00 32.19 80 CYS A C 1
ATOM 648 O O . CYS A 1 80 ? -1.648 -5.272 -35.705 1.00 32.19 80 CYS A O 1
ATOM 650 N N . THR A 1 81 ? -0.177 -4.641 -37.286 1.00 44.41 81 THR A N 1
ATOM 651 C CA . THR A 1 81 ? -0.884 -3.442 -37.713 1.00 44.41 81 THR A CA 1
ATOM 652 C C . THR A 1 81 ? -1.675 -3.836 -38.950 1.00 44.41 81 THR A C 1
ATOM 654 O O . THR A 1 81 ? -1.224 -3.612 -40.065 1.00 44.41 81 THR A O 1
ATOM 657 N N . GLU A 1 82 ? -2.831 -4.470 -38.758 1.00 34.91 82 GLU A N 1
ATOM 658 C CA . GLU A 1 82 ? -3.840 -4.558 -39.811 1.00 34.91 82 GLU A CA 1
ATOM 659 C C . GLU A 1 82 ? -5.205 -4.116 -39.279 1.00 34.91 82 GLU A C 1
ATOM 661 O O . GLU A 1 82 ? -5.695 -4.528 -38.230 1.00 34.91 82 GLU A O 1
ATOM 666 N N . SER A 1 83 ? -5.746 -3.176 -40.036 1.00 43.06 83 SER A N 1
ATOM 667 C CA . SER A 1 83 ? -6.989 -2.430 -39.931 1.00 43.06 83 SER A CA 1
ATOM 668 C C . SER A 1 83 ? -8.257 -3.265 -39.726 1.00 43.06 83 SER A C 1
ATOM 670 O O . SER A 1 83 ? -8.565 -4.117 -40.557 1.00 43.06 83 SER A O 1
ATOM 672 N N . SER A 1 84 ? -9.085 -2.883 -38.743 1.00 37.94 84 SER A N 1
ATOM 673 C CA . SER A 1 84 ? -10.525 -2.602 -38.932 1.00 37.94 84 SER A CA 1
ATOM 674 C C . SER A 1 84 ? -11.132 -1.873 -37.716 1.00 37.94 84 SER A C 1
ATOM 676 O O . SER A 1 84 ? -10.644 -2.050 -36.599 1.00 37.94 84 SER A O 1
ATOM 678 N N . PRO A 1 85 ? -12.154 -1.014 -37.909 1.00 47.22 85 PRO A N 1
ATOM 679 C CA . PRO A 1 85 ? -12.597 -0.042 -36.919 1.00 47.22 85 PRO A CA 1
ATOM 680 C C . PRO A 1 85 ? -13.812 -0.552 -36.136 1.00 47.22 85 PRO A C 1
ATOM 682 O O . PRO A 1 85 ? -14.935 -0.473 -36.616 1.00 47.22 85 PRO A O 1
ATOM 685 N N . SER A 1 86 ? -13.601 -1.030 -34.912 1.00 44.12 86 SER A N 1
ATOM 686 C CA . SER A 1 86 ? -14.634 -1.063 -33.865 1.00 44.12 86 SER A CA 1
ATOM 687 C C . SER A 1 86 ? -14.007 -1.510 -32.543 1.00 44.12 86 SER A C 1
ATOM 689 O O . SER A 1 86 ? -13.342 -2.542 -32.503 1.00 44.12 86 SER A O 1
ATOM 691 N N . ASN A 1 87 ? -14.233 -0.737 -31.479 1.00 50.56 87 ASN A N 1
ATOM 692 C CA . ASN A 1 87 ? -13.825 -0.979 -30.085 1.00 50.56 87 ASN A CA 1
ATOM 693 C C . ASN A 1 87 ? -12.322 -0.810 -29.781 1.00 50.56 87 ASN A C 1
ATOM 695 O O . ASN A 1 87 ? -11.615 -1.726 -29.360 1.00 50.56 87 ASN A O 1
ATOM 699 N N . THR A 1 88 ? -11.831 0.419 -29.969 1.00 54.78 88 THR A N 1
ATOM 700 C CA . THR A 1 88 ? -10.451 0.843 -29.662 1.00 54.78 88 THR A CA 1
ATOM 701 C C . THR A 1 88 ? -10.100 0.769 -28.169 1.00 54.78 88 THR A C 1
ATOM 703 O O . THR A 1 88 ? -8.927 0.623 -27.834 1.00 54.78 88 THR A O 1
ATOM 706 N N . GLU A 1 89 ? -11.077 0.863 -27.265 1.00 56.66 89 GLU A N 1
ATOM 707 C CA . GLU A 1 89 ? -10.831 0.805 -25.815 1.00 56.66 89 GLU A CA 1
ATOM 708 C C . GLU A 1 89 ? -10.706 -0.637 -25.312 1.00 56.66 89 GLU A C 1
ATOM 710 O O . GLU A 1 89 ? -9.674 -0.975 -24.735 1.00 56.66 89 GLU A O 1
ATOM 715 N N . GLU A 1 90 ? -11.650 -1.522 -25.651 1.00 54.84 90 GLU A N 1
ATOM 716 C CA . GLU A 1 90 ? -11.603 -2.938 -25.243 1.00 54.84 90 GLU A CA 1
ATOM 717 C C . GLU A 1 90 ? -10.336 -3.648 -25.742 1.00 54.84 90 GLU A C 1
ATOM 719 O O . GLU A 1 90 ? -9.675 -4.361 -24.990 1.00 54.84 90 GLU A O 1
ATOM 724 N N . ASN A 1 91 ? -9.919 -3.416 -26.993 1.00 60.47 91 ASN A N 1
ATOM 725 C CA . ASN A 1 91 ? -8.694 -4.031 -27.516 1.00 60.47 91 ASN A CA 1
ATOM 726 C C . ASN A 1 91 ? -7.422 -3.518 -26.824 1.00 60.47 91 ASN A C 1
ATOM 728 O O . ASN A 1 91 ? -6.472 -4.284 -26.645 1.00 60.47 91 ASN A O 1
ATOM 732 N N . ARG A 1 92 ? -7.388 -2.246 -26.405 1.00 68.25 92 ARG A N 1
ATOM 733 C CA . ARG A 1 92 ? -6.266 -1.694 -25.630 1.00 68.25 92 ARG A CA 1
ATOM 734 C C . ARG A 1 92 ? -6.242 -2.267 -24.220 1.00 68.25 92 ARG A C 1
ATOM 736 O O . ARG A 1 92 ? -5.167 -2.633 -23.761 1.00 68.25 92 ARG A O 1
ATOM 743 N N . GLU A 1 93 ? -7.393 -2.408 -23.571 1.00 69.25 93 GLU A N 1
ATOM 744 C CA . GLU A 1 93 ? -7.517 -3.052 -22.256 1.00 69.25 93 GLU A CA 1
ATOM 745 C C . GLU A 1 93 ? -7.105 -4.532 -22.287 1.00 69.25 93 GLU A C 1
ATOM 747 O O . GLU A 1 93 ? -6.406 -5.024 -21.397 1.00 69.25 93 GLU A O 1
ATOM 752 N N . ILE A 1 94 ? -7.457 -5.258 -23.351 1.00 72.31 94 ILE A N 1
ATOM 753 C CA . ILE A 1 94 ? -7.029 -6.649 -23.546 1.00 72.31 94 ILE A CA 1
ATOM 754 C C . ILE A 1 94 ? -5.512 -6.720 -23.774 1.00 72.31 94 ILE A C 1
ATOM 756 O O . ILE A 1 94 ? -4.839 -7.610 -23.257 1.00 72.31 94 ILE A O 1
ATOM 760 N N . GLN A 1 95 ? -4.931 -5.780 -24.517 1.00 76.75 95 GLN A N 1
ATOM 761 C CA . GLN A 1 95 ? -3.481 -5.737 -24.718 1.00 76.75 95 GLN A CA 1
ATOM 762 C C . GLN A 1 95 ? -2.729 -5.368 -23.434 1.00 76.75 95 GLN A C 1
ATOM 764 O O . GLN A 1 95 ? -1.753 -6.037 -23.092 1.00 76.75 95 GLN A O 1
ATOM 769 N N . THR A 1 96 ? -3.184 -4.358 -22.689 1.00 80.12 96 THR A N 1
ATOM 770 C CA . THR A 1 96 ? -2.551 -3.952 -21.427 1.00 80.12 96 THR A CA 1
ATOM 771 C C . THR A 1 96 ? -2.670 -5.042 -20.371 1.00 80.12 96 THR A C 1
ATOM 773 O O . THR A 1 96 ? -1.675 -5.343 -19.719 1.00 80.12 96 THR A O 1
ATOM 776 N N . SER A 1 97 ? -3.823 -5.706 -20.247 1.00 80.25 97 SER A N 1
ATOM 777 C CA . SER A 1 97 ? -3.996 -6.841 -19.331 1.00 80.25 97 SER A CA 1
ATOM 778 C C . SER A 1 97 ? -3.088 -8.020 -19.687 1.00 80.25 97 SER A C 1
ATOM 780 O O . SER A 1 97 ? -2.473 -8.597 -18.793 1.00 80.25 97 SER A O 1
ATOM 782 N N . ARG A 1 98 ? -2.906 -8.338 -20.977 1.00 82.75 98 ARG A N 1
ATOM 783 C CA . ARG A 1 98 ? -1.963 -9.381 -21.422 1.00 82.75 98 ARG A CA 1
ATOM 784 C C . ARG A 1 98 ? -0.520 -9.018 -21.085 1.00 82.75 98 ARG A C 1
ATOM 786 O O . ARG A 1 98 ? 0.177 -9.841 -20.497 1.00 82.75 98 ARG A O 1
ATOM 793 N N . ILE A 1 99 ? -0.094 -7.788 -21.375 1.00 88.00 99 ILE A N 1
ATOM 794 C CA . ILE A 1 99 ? 1.257 -7.304 -21.048 1.00 88.00 99 ILE A CA 1
ATOM 795 C C . ILE A 1 99 ? 1.487 -7.330 -19.532 1.00 88.00 99 ILE A C 1
ATOM 797 O O . ILE A 1 99 ? 2.510 -7.837 -19.074 1.00 88.00 99 ILE A O 1
ATOM 801 N N . LEU A 1 100 ? 0.522 -6.846 -18.747 1.00 87.25 100 LEU A N 1
ATOM 802 C CA . LEU A 1 100 ? 0.588 -6.855 -17.286 1.00 87.25 100 LEU A CA 1
ATOM 803 C C . LEU A 1 100 ? 0.628 -8.279 -16.731 1.00 87.25 100 LEU A C 1
ATOM 805 O O . LEU A 1 100 ? 1.467 -8.570 -15.889 1.00 87.25 100 LEU A O 1
ATOM 809 N N . SER A 1 101 ? -0.221 -9.183 -17.220 1.00 83.25 101 SER A N 1
ATOM 810 C CA . SER A 1 101 ? -0.246 -10.580 -16.770 1.00 83.25 101 SER A CA 1
ATOM 811 C C . SER A 1 101 ? 1.070 -11.308 -17.064 1.00 83.25 101 SER A C 1
ATOM 813 O O . SER A 1 101 ? 1.593 -12.000 -16.192 1.00 83.25 101 SER A O 1
ATOM 815 N N . GLN A 1 102 ? 1.661 -11.075 -18.240 1.00 87.94 102 GLN A N 1
ATOM 816 C CA . GLN A 1 102 ? 2.974 -11.605 -18.598 1.00 87.94 102 GLN A CA 1
ATOM 817 C C . GLN A 1 102 ? 4.077 -11.028 -17.703 1.00 87.94 102 GLN A C 1
ATOM 819 O O . GLN A 1 102 ? 4.935 -11.772 -17.236 1.00 87.94 102 GLN A O 1
ATOM 824 N N . ALA A 1 103 ? 4.052 -9.719 -17.436 1.00 84.62 103 ALA A N 1
ATOM 825 C CA . ALA A 1 103 ? 5.011 -9.076 -16.543 1.00 84.62 103 ALA A CA 1
ATOM 826 C C . ALA A 1 103 ? 4.895 -9.609 -15.106 1.00 84.62 103 ALA A C 1
ATOM 828 O O . ALA A 1 103 ? 5.908 -9.939 -14.499 1.00 84.62 103 ALA A O 1
ATOM 829 N N . ILE A 1 104 ? 3.672 -9.766 -14.586 1.00 87.19 104 ILE A N 1
ATOM 830 C CA . ILE A 1 104 ? 3.403 -10.346 -13.262 1.00 87.19 104 ILE A CA 1
ATOM 831 C C . ILE A 1 104 ? 3.915 -11.790 -13.186 1.00 87.19 104 ILE A C 1
ATOM 833 O O . ILE A 1 104 ? 4.498 -12.163 -12.174 1.00 87.19 104 ILE A O 1
ATOM 837 N N . ALA A 1 105 ? 3.762 -12.584 -14.251 1.00 85.69 105 ALA A N 1
ATOM 838 C CA . ALA A 1 105 ? 4.259 -13.960 -14.302 1.00 85.69 105 ALA A CA 1
ATOM 839 C C . ALA A 1 105 ? 5.797 -14.065 -14.258 1.00 85.69 105 ALA A C 1
ATOM 841 O O . ALA A 1 105 ? 6.325 -15.098 -13.853 1.00 85.69 105 ALA A O 1
ATOM 842 N N . LEU A 1 106 ? 6.513 -13.013 -14.671 1.00 90.62 106 LEU A N 1
ATOM 843 C CA . LEU A 1 106 ? 7.977 -12.941 -14.609 1.00 90.62 106 LEU A CA 1
ATOM 844 C C . LEU A 1 106 ? 8.497 -12.449 -13.250 1.00 90.62 106 LEU A C 1
ATOM 846 O O . LEU A 1 106 ? 9.682 -12.614 -12.957 1.00 90.62 106 LEU A O 1
ATOM 850 N N . LEU A 1 107 ? 7.642 -11.838 -12.425 1.00 87.94 107 LEU A N 1
ATOM 851 C CA . LEU A 1 107 ? 8.021 -11.401 -11.086 1.00 87.94 107 LEU A CA 1
ATOM 852 C C . LEU A 1 107 ? 8.090 -12.603 -10.130 1.00 87.94 107 LEU A C 1
ATOM 854 O O . LEU A 1 107 ? 7.281 -13.528 -10.232 1.00 87.94 107 LEU A O 1
ATOM 858 N N . PRO A 1 108 ? 9.030 -12.604 -9.166 1.00 82.81 108 PRO A N 1
ATOM 859 C CA . PRO A 1 108 ? 9.044 -13.625 -8.127 1.00 82.81 108 PRO A CA 1
ATOM 860 C C . PRO A 1 108 ? 7.713 -13.600 -7.356 1.00 82.81 108 PRO A C 1
ATOM 862 O O . PRO A 1 108 ? 7.175 -12.515 -7.104 1.00 82.81 108 PRO A O 1
ATOM 865 N N . PRO A 1 109 ? 7.171 -14.769 -6.961 1.00 79.94 109 PRO A N 1
ATOM 866 C CA . PRO A 1 109 ? 5.900 -14.828 -6.256 1.00 79.94 109 PRO A CA 1
ATOM 867 C C . PRO A 1 109 ? 5.985 -14.023 -4.960 1.00 79.94 109 PRO A C 1
ATOM 869 O O . PRO A 1 109 ? 6.960 -14.129 -4.210 1.00 79.94 109 PRO A O 1
ATOM 872 N N . VAL A 1 110 ? 4.955 -13.216 -4.696 1.00 76.19 110 VAL A N 1
ATOM 873 C CA . VAL A 1 110 ? 4.882 -12.408 -3.476 1.00 76.19 110 VAL A CA 1
ATOM 874 C C . VAL A 1 110 ? 4.970 -13.350 -2.267 1.00 76.19 110 VAL A C 1
ATOM 876 O O . VAL A 1 110 ? 4.230 -14.339 -2.218 1.00 76.19 110 VAL A O 1
ATOM 879 N N . PRO A 1 111 ? 5.873 -13.095 -1.301 1.00 76.44 111 PRO A N 1
ATOM 880 C CA . PRO A 1 111 ? 5.963 -13.920 -0.106 1.00 76.44 111 PRO A CA 1
ATOM 881 C C . PRO A 1 111 ? 4.616 -13.923 0.616 1.00 76.44 111 PRO A C 1
ATOM 883 O O . PRO A 1 111 ? 3.973 -12.882 0.757 1.00 76.44 111 PRO A O 1
ATOM 886 N N . LYS A 1 112 ? 4.187 -15.108 1.062 1.00 80.81 112 LYS A N 1
ATOM 887 C CA . LYS A 1 112 ? 2.930 -15.259 1.800 1.00 80.81 112 LYS A CA 1
ATOM 888 C C . LYS A 1 112 ? 2.987 -14.422 3.079 1.00 80.81 112 LYS A C 1
ATOM 890 O O . LYS A 1 112 ? 3.995 -14.439 3.786 1.00 80.81 112 LYS A O 1
ATOM 895 N N . THR A 1 113 ? 1.908 -13.707 3.362 1.00 87.75 113 THR A N 1
ATOM 896 C CA . THR A 1 113 ? 1.717 -12.968 4.610 1.00 87.75 113 THR A CA 1
ATOM 897 C C . THR A 1 113 ? 1.516 -13.924 5.785 1.00 87.75 113 THR A C 1
ATOM 899 O O . THR A 1 113 ? 1.185 -15.100 5.616 1.00 87.75 113 THR A O 1
ATOM 902 N N . ASN A 1 114 ? 1.730 -13.426 7.001 1.00 88.81 114 ASN A N 1
ATOM 903 C CA . ASN A 1 114 ? 1.560 -14.202 8.232 1.00 88.81 114 ASN A CA 1
ATOM 904 C C . ASN A 1 114 ? 0.099 -14.354 8.692 1.00 88.81 114 ASN A C 1
ATOM 906 O O . ASN A 1 114 ? -0.152 -15.037 9.684 1.00 88.81 114 ASN A O 1
ATOM 910 N N . GLY A 1 115 ? -0.860 -13.749 7.987 1.00 89.62 115 GLY A N 1
ATOM 911 C CA . GLY A 1 115 ? -2.284 -13.846 8.285 1.00 89.62 115 GLY A CA 1
ATOM 912 C C . GLY A 1 115 ? -2.786 -12.834 9.316 1.00 89.62 115 GLY A C 1
ATOM 913 O O . GLY A 1 115 ? -3.994 -12.810 9.566 1.00 89.62 115 GLY A O 1
ATOM 914 N N . LEU A 1 116 ? -1.919 -11.987 9.893 1.00 91.50 116 LEU A N 1
ATOM 915 C CA . LEU A 1 116 ? -2.325 -10.919 10.816 1.00 91.50 116 LEU A CA 1
ATOM 916 C C . LEU A 1 116 ? -3.322 -9.953 10.176 1.00 91.50 116 LEU A C 1
ATOM 918 O O . LEU A 1 116 ? -4.195 -9.440 10.872 1.00 91.50 116 LEU A O 1
ATOM 922 N N . GLU A 1 117 ? -3.266 -9.768 8.857 1.00 91.25 117 GLU A N 1
ATOM 923 C CA . GLU A 1 117 ? -4.186 -8.922 8.098 1.00 91.25 117 GLU A CA 1
ATOM 924 C C . GLU A 1 117 ? -5.661 -9.333 8.246 1.00 91.25 117 GLU A C 1
ATOM 926 O O . GLU A 1 117 ? -6.557 -8.507 8.075 1.00 91.25 117 GLU A O 1
ATOM 931 N N . ASN A 1 118 ? -5.924 -10.592 8.608 1.00 92.81 118 ASN A N 1
ATOM 932 C CA . ASN A 1 118 ? -7.276 -11.105 8.820 1.00 92.81 118 ASN A CA 1
ATOM 933 C C . ASN A 1 118 ? -7.780 -10.898 10.256 1.00 92.81 118 ASN A C 1
ATOM 935 O O . ASN A 1 118 ? -8.962 -11.128 10.522 1.00 92.81 118 ASN A O 1
ATOM 939 N N . THR A 1 119 ? -6.918 -10.460 11.180 1.00 94.31 119 THR A N 1
ATOM 940 C CA . THR A 1 119 ? -7.321 -10.216 12.569 1.00 94.31 119 THR A CA 1
ATOM 941 C C . THR A 1 119 ? -8.298 -9.041 12.651 1.00 94.31 119 THR A C 1
ATOM 943 O O . THR A 1 119 ? -8.212 -8.105 11.849 1.00 94.31 119 THR A O 1
ATOM 946 N N . PRO A 1 120 ? -9.223 -9.032 13.624 1.00 94.88 120 PRO A N 1
ATOM 947 C CA . PRO A 1 120 ? -10.211 -7.962 13.762 1.00 94.88 120 PRO A CA 1
ATOM 948 C C . PRO A 1 120 ? -9.584 -6.563 13.864 1.00 94.88 120 PRO A C 1
ATOM 950 O O . PRO A 1 120 ? -10.061 -5.639 13.208 1.00 94.88 120 PRO A O 1
ATOM 953 N N . SER A 1 121 ? -8.464 -6.427 14.579 1.00 94.12 121 SER A N 1
ATOM 954 C CA . SER A 1 121 ? -7.719 -5.167 14.723 1.00 94.12 121 SER A CA 1
ATOM 955 C C . SER A 1 121 ? -7.166 -4.661 13.387 1.00 94.12 121 SER A C 1
ATOM 957 O O . SER A 1 121 ? -7.353 -3.497 13.034 1.00 94.12 121 SER A O 1
ATOM 959 N N . PHE A 1 122 ? -6.545 -5.538 12.589 1.00 95.06 122 PHE A N 1
ATOM 960 C CA . PHE A 1 122 ? -6.048 -5.170 11.259 1.00 95.06 122 PHE A CA 1
ATOM 961 C C . PHE A 1 122 ? -7.183 -4.894 10.278 1.00 95.06 122 PHE A C 1
ATOM 963 O O . PHE A 1 122 ? -7.067 -3.991 9.453 1.00 95.06 122 PHE A O 1
ATOM 970 N N . ARG A 1 123 ? -8.301 -5.619 10.376 1.00 95.31 123 ARG A N 1
ATOM 971 C CA . ARG A 1 123 ? -9.491 -5.367 9.555 1.00 95.31 123 ARG A CA 1
ATOM 972 C C . ARG A 1 123 ? -10.094 -3.992 9.837 1.00 95.31 123 ARG A C 1
ATOM 974 O O . ARG A 1 123 ? -10.408 -3.295 8.877 1.00 95.31 123 ARG A O 1
ATOM 981 N N . ILE A 1 124 ? -10.169 -3.567 11.105 1.00 95.50 124 ILE A N 1
ATOM 982 C CA . ILE A 1 124 ? -10.570 -2.194 11.470 1.00 95.50 124 ILE A CA 1
ATOM 983 C C . ILE A 1 124 ? -9.640 -1.184 10.791 1.00 95.50 124 ILE A C 1
ATOM 985 O O . ILE A 1 124 ? -10.108 -0.195 10.242 1.00 95.50 124 ILE A O 1
ATOM 989 N N . MET A 1 125 ? -8.338 -1.467 10.740 1.00 95.12 125 MET A N 1
ATOM 990 C CA . MET A 1 125 ? -7.337 -0.615 10.087 1.00 95.12 125 MET A CA 1
ATOM 991 C C . MET A 1 125 ? -7.245 -0.783 8.558 1.00 95.12 125 MET A C 1
ATOM 993 O O . MET A 1 125 ? -6.378 -0.168 7.937 1.00 95.12 125 MET A O 1
ATOM 997 N N . GLY A 1 126 ? -8.118 -1.574 7.926 1.00 94.25 126 GLY A N 1
ATOM 998 C CA . GLY A 1 126 ? -8.170 -1.727 6.466 1.00 94.25 126 GLY A CA 1
ATOM 999 C C . GLY A 1 126 ? -7.179 -2.742 5.885 1.00 94.25 126 GLY A C 1
ATOM 1000 O O . GLY A 1 126 ? -6.760 -2.596 4.744 1.00 94.25 126 GLY A O 1
ATOM 1001 N N .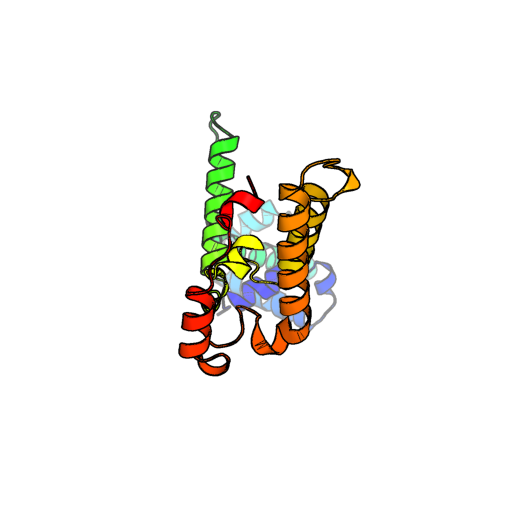 ARG A 1 127 ? -6.796 -3.762 6.662 1.00 94.94 127 ARG A N 1
ATOM 1002 C CA . ARG A 1 127 ? -5.884 -4.861 6.275 1.00 94.94 127 ARG A CA 1
ATOM 1003 C C . ARG A 1 127 ? -4.526 -4.387 5.714 1.00 94.94 127 ARG A C 1
ATOM 1005 O O . ARG A 1 127 ? -4.119 -4.853 4.651 1.00 94.94 127 ARG A O 1
ATOM 1012 N N . PRO A 1 128 ? -3.814 -3.480 6.407 1.00 94.25 128 PRO A N 1
ATOM 1013 C CA . PRO A 1 128 ? -2.547 -2.955 5.913 1.00 94.25 128 PRO A CA 1
ATOM 1014 C C . PRO A 1 128 ? -1.470 -4.044 5.907 1.00 94.25 128 PRO A C 1
ATOM 1016 O O . PRO A 1 128 ? -1.262 -4.719 6.916 1.00 94.25 128 PRO A O 1
ATOM 1019 N N . ILE A 1 129 ? -0.761 -4.179 4.789 1.00 92.81 129 ILE A N 1
ATOM 1020 C CA . ILE A 1 129 ? 0.422 -5.037 4.641 1.00 92.81 129 ILE A CA 1
ATOM 1021 C C . ILE A 1 129 ? 1.688 -4.216 4.905 1.00 92.81 129 ILE A C 1
ATOM 1023 O O . ILE A 1 129 ? 2.657 -4.714 5.485 1.00 92.81 129 ILE A O 1
ATOM 1027 N N . TYR A 1 130 ? 1.677 -2.946 4.501 1.00 93.44 130 TYR A N 1
ATOM 1028 C CA . TYR A 1 130 ? 2.804 -2.028 4.622 1.00 93.44 130 TYR A CA 1
ATOM 1029 C C . TYR A 1 130 ? 2.560 -0.943 5.674 1.00 93.44 130 TYR A C 1
ATOM 1031 O O . TYR A 1 130 ? 1.426 -0.588 5.991 1.00 93.44 130 TYR A O 1
ATOM 1039 N N . TRP A 1 131 ? 3.652 -0.382 6.201 1.00 94.31 131 TRP A N 1
ATOM 1040 C CA . TRP A 1 131 ? 3.588 0.730 7.155 1.00 94.31 131 TRP A CA 1
ATOM 1041 C C . TRP A 1 131 ? 2.867 1.951 6.565 1.00 94.31 131 TRP A C 1
ATOM 1043 O O . TRP A 1 131 ? 2.011 2.548 7.217 1.00 94.31 131 TRP A O 1
ATOM 1053 N N . ASP A 1 132 ? 3.176 2.288 5.312 1.00 95.31 132 ASP A N 1
ATOM 1054 C CA . ASP A 1 132 ? 2.587 3.448 4.643 1.00 95.31 132 ASP A CA 1
ATOM 1055 C C . ASP A 1 132 ? 1.074 3.290 4.455 1.00 95.31 132 ASP A C 1
ATOM 1057 O O . ASP A 1 132 ? 0.329 4.257 4.613 1.00 95.31 132 ASP A O 1
ATOM 1061 N N . GLU A 1 133 ? 0.604 2.062 4.207 1.00 95.12 133 GLU A N 1
ATOM 1062 C CA . GLU A 1 133 ? -0.826 1.741 4.147 1.00 95.12 133 GLU A CA 1
ATOM 1063 C C . GLU A 1 133 ? -1.494 1.936 5.508 1.00 95.12 133 GLU A C 1
ATOM 1065 O O . GLU A 1 133 ? -2.531 2.589 5.582 1.00 95.12 133 GLU A O 1
ATOM 1070 N N . LEU A 1 134 ? -0.888 1.452 6.602 1.00 96.00 134 LEU A N 1
ATOM 1071 C CA . LEU A 1 134 ? -1.413 1.671 7.955 1.00 96.00 134 LEU A CA 1
ATOM 1072 C C . LEU A 1 134 ? -1.540 3.170 8.261 1.00 96.00 134 LEU A C 1
ATOM 1074 O O . LEU A 1 134 ? -2.580 3.623 8.743 1.00 96.00 134 LEU A O 1
ATOM 1078 N N . ALA A 1 135 ? -0.489 3.944 7.982 1.00 96.12 135 ALA A N 1
ATOM 1079 C CA . ALA A 1 135 ? -0.461 5.381 8.230 1.00 96.12 135 ALA A CA 1
ATOM 1080 C C . ALA A 1 135 ? -1.488 6.135 7.369 1.00 96.12 135 ALA A C 1
ATOM 1082 O O . ALA A 1 135 ? -2.173 7.040 7.862 1.00 96.12 135 ALA A O 1
ATOM 1083 N N . HIS A 1 136 ? -1.625 5.750 6.098 1.00 96.94 136 HIS A N 1
ATOM 1084 C CA . HIS A 1 136 ? -2.631 6.298 5.197 1.00 96.94 136 HIS A CA 1
ATOM 1085 C C . HIS A 1 136 ? -4.046 5.993 5.697 1.00 96.94 136 HIS A C 1
ATOM 1087 O O . HIS A 1 136 ? -4.851 6.911 5.874 1.00 96.94 136 HIS A O 1
ATOM 1093 N N . ASN A 1 137 ? -4.330 4.727 5.995 1.00 96.62 137 ASN A N 1
ATOM 1094 C CA . ASN A 1 137 ? -5.631 4.255 6.453 1.00 96.62 137 ASN A CA 1
ATOM 1095 C C . ASN A 1 137 ? -6.043 4.918 7.769 1.00 96.62 137 ASN A C 1
ATOM 1097 O O . ASN A 1 137 ? -7.163 5.415 7.891 1.00 96.62 137 ASN A O 1
ATOM 1101 N N . TYR A 1 138 ? -5.114 5.019 8.724 1.00 97.00 138 TYR A N 1
ATOM 1102 C CA . TYR A 1 138 ? -5.330 5.750 9.970 1.00 97.00 138 TYR A CA 1
ATOM 1103 C C . TYR A 1 138 ? -5.730 7.204 9.711 1.00 97.00 138 TYR A C 1
ATOM 1105 O O . TYR A 1 138 ? -6.681 7.700 10.312 1.00 97.00 138 TYR A O 1
ATOM 1113 N N . LYS A 1 139 ? -5.047 7.900 8.794 1.00 96.50 139 LYS A N 1
ATOM 1114 C CA . LYS A 1 139 ? -5.379 9.288 8.450 1.00 96.50 139 LYS A CA 1
ATOM 1115 C C . LYS A 1 139 ? -6.802 9.407 7.895 1.00 96.50 139 LYS A C 1
ATOM 1117 O O . LYS A 1 139 ? -7.506 10.336 8.289 1.00 96.50 139 LYS A O 1
ATOM 1122 N N . GLN A 1 140 ? -7.236 8.479 7.039 1.00 96.06 140 GLN A N 1
ATOM 1123 C CA . GLN A 1 140 ? -8.606 8.458 6.509 1.00 96.06 140 GLN A CA 1
ATOM 1124 C C . GLN A 1 140 ? -9.638 8.231 7.618 1.00 96.06 140 GLN A C 1
ATOM 1126 O O . GLN A 1 140 ? -10.569 9.023 7.771 1.00 96.06 140 GLN A O 1
ATOM 1131 N N . LEU A 1 141 ? -9.435 7.207 8.451 1.00 95.56 141 LEU A N 1
ATOM 1132 C CA . LEU A 1 141 ? -10.326 6.890 9.568 1.00 95.56 141 LEU A CA 1
ATOM 1133 C C . LEU A 1 141 ? -10.403 8.030 10.587 1.00 95.56 141 LEU A C 1
ATOM 1135 O O . LEU A 1 141 ? -11.492 8.389 11.030 1.00 95.56 141 LEU A O 1
ATOM 1139 N N . ARG A 1 142 ? -9.264 8.650 10.912 1.00 94.56 142 ARG A N 1
ATOM 1140 C CA . ARG A 1 142 ? -9.187 9.789 11.833 1.00 94.56 142 ARG A CA 1
ATOM 1141 C C . ARG A 1 142 ? -9.985 10.979 11.321 1.00 94.56 142 ARG A C 1
ATOM 1143 O O . ARG A 1 142 ? -10.624 11.652 12.116 1.00 94.56 142 ARG A O 1
ATOM 1150 N N . LEU A 1 143 ? -9.935 11.257 10.018 1.00 93.94 143 LEU A N 1
ATOM 1151 C CA . LEU A 1 143 ? -10.717 12.329 9.400 1.00 93.94 143 LEU A CA 1
ATOM 1152 C C . LEU A 1 143 ? -12.208 11.989 9.341 1.00 93.94 143 LEU A C 1
ATOM 1154 O O . LEU A 1 143 ? -13.026 12.896 9.447 1.00 93.94 143 LEU A O 1
ATOM 1158 N N . LYS A 1 144 ? -12.560 10.715 9.164 1.00 92.94 144 LYS A N 1
ATOM 1159 C CA . LYS A 1 144 ? -13.950 10.255 9.104 1.00 92.94 144 LYS A CA 1
ATOM 1160 C C . LYS A 1 144 ? -14.637 10.329 10.464 1.00 92.94 144 LYS A C 1
ATOM 1162 O O . LYS A 1 144 ? -15.714 10.900 10.567 1.00 92.94 144 LYS A O 1
ATOM 1167 N N . TRP A 1 145 ? -13.979 9.821 11.502 1.00 94.25 145 TRP A N 1
ATOM 1168 C CA . TRP A 1 145 ? -14.508 9.732 12.866 1.00 94.25 145 TRP A CA 1
ATOM 1169 C C . TRP A 1 145 ? -14.038 10.880 13.773 1.00 94.25 145 TRP A C 1
ATOM 1171 O O . TRP A 1 145 ? -14.125 10.784 14.992 1.00 94.25 145 TRP A O 1
ATOM 1181 N N . HIS A 1 146 ? -13.519 11.974 13.204 1.00 91.06 146 HIS A N 1
ATOM 1182 C CA . HIS A 1 146 ? -13.039 13.111 13.993 1.00 91.06 146 HIS A CA 1
ATOM 1183 C C . HIS A 1 146 ? -14.192 13.748 14.792 1.00 91.06 146 HIS A C 1
ATOM 1185 O O . HIS A 1 146 ? -15.253 13.978 14.200 1.00 91.06 146 HIS A O 1
ATOM 1191 N N . PRO A 1 147 ? -13.992 14.120 16.073 1.00 91.44 147 PRO A N 1
ATOM 1192 C CA . PRO A 1 147 ? -15.041 14.750 16.881 1.00 91.44 147 PRO A CA 1
ATOM 1193 C C . PRO A 1 147 ? -15.527 16.084 16.293 1.00 91.44 147 PRO A C 1
ATOM 1195 O O . PRO A 1 147 ? -16.714 16.374 16.334 1.00 91.44 147 PRO A O 1
ATOM 1198 N N . ASP A 1 148 ? -14.632 16.857 15.667 1.00 91.62 148 ASP A N 1
ATOM 1199 C CA . ASP A 1 148 ? -14.981 18.130 15.002 1.00 91.62 148 ASP A CA 1
ATOM 1200 C C . ASP A 1 148 ? -15.963 17.954 13.829 1.00 91.62 148 ASP A C 1
ATOM 1202 O O . ASP A 1 148 ? -16.864 18.760 13.629 1.00 91.62 148 ASP A O 1
ATOM 1206 N N . LYS A 1 149 ? -15.818 16.868 13.058 1.00 90.12 149 LYS A N 1
ATOM 1207 C CA . LYS A 1 149 ? -16.704 16.571 11.922 1.00 90.12 149 LYS A CA 1
ATOM 1208 C C . LYS A 1 149 ? -18.000 15.885 12.340 1.00 90.12 149 LYS A C 1
ATOM 1210 O O . LYS A 1 149 ? -18.970 15.941 11.592 1.00 90.12 149 LYS A O 1
ATOM 1215 N N . ASN A 1 150 ? -18.009 15.249 13.509 1.00 89.69 150 ASN A N 1
ATOM 1216 C CA . ASN A 1 150 ? -19.155 14.526 14.053 1.00 89.69 150 ASN A CA 1
ATOM 1217 C C . ASN A 1 150 ? -19.528 15.083 15.435 1.00 89.69 150 ASN A C 1
ATOM 1219 O O . ASN A 1 150 ? -19.446 14.357 16.432 1.00 89.69 150 ASN A O 1
ATOM 1223 N N . PRO A 1 151 ? -19.919 16.368 15.526 1.00 82.31 151 PRO A N 1
ATOM 1224 C CA . PRO A 1 151 ? -20.324 16.941 16.797 1.00 82.31 151 PRO A CA 1
ATOM 1225 C C . PRO A 1 151 ? -21.558 16.193 17.322 1.00 82.31 151 PRO A C 1
ATOM 1227 O O . PRO A 1 151 ? -22.521 15.974 16.588 1.00 82.31 151 PRO A O 1
ATOM 1230 N N . ASN A 1 152 ? -21.534 15.819 18.604 1.00 83.50 152 ASN A N 1
ATOM 1231 C CA . ASN A 1 152 ? -22.615 15.133 19.334 1.00 83.50 152 ASN A CA 1
ATOM 1232 C C . ASN A 1 152 ? -22.837 13.639 19.020 1.00 83.50 152 ASN A C 1
ATOM 1234 O O . ASN A 1 152 ? -23.834 13.076 19.470 1.00 83.50 152 ASN A O 1
ATOM 1238 N N . SER A 1 153 ? -21.931 12.970 18.300 1.00 90.94 153 SER A N 1
ATOM 1239 C CA . SER A 1 153 ? -21.996 11.511 18.128 1.00 90.94 153 SER A CA 1
ATOM 1240 C C . SER A 1 153 ? -21.098 10.800 19.144 1.00 90.94 153 SER A C 1
ATOM 1242 O O . SER A 1 153 ? -19.875 10.791 19.007 1.00 90.94 153 SER A O 1
ATOM 1244 N N . THR A 1 154 ? -21.707 10.167 20.150 1.00 89.75 154 THR A N 1
ATOM 1245 C CA . THR A 1 154 ? -20.990 9.317 21.119 1.00 89.75 154 THR A CA 1
ATOM 1246 C C . THR A 1 154 ? -20.319 8.126 20.432 1.00 89.75 154 THR A C 1
ATOM 1248 O O . THR A 1 154 ? -19.178 7.792 20.735 1.00 89.75 154 THR A O 1
ATOM 1251 N N . GLU A 1 155 ? -20.985 7.542 19.435 1.00 91.56 155 GLU A N 1
ATOM 1252 C CA . GLU A 1 155 ? -20.461 6.430 18.636 1.00 91.56 155 GLU A CA 1
ATOM 1253 C C . GLU A 1 155 ? -19.185 6.816 17.871 1.00 91.56 155 GLU A C 1
ATOM 1255 O O . GLU A 1 155 ? -18.227 6.042 17.832 1.00 91.56 155 GLU A O 1
ATOM 1260 N N . ALA A 1 156 ? -19.134 8.021 17.289 1.00 92.19 156 ALA A N 1
ATOM 1261 C CA . ALA A 1 156 ? -17.941 8.498 16.596 1.00 92.19 156 ALA A CA 1
ATOM 1262 C C . ALA A 1 156 ? -16.753 8.654 17.552 1.00 92.19 156 ALA A C 1
ATOM 1264 O O . ALA A 1 156 ? -15.634 8.276 17.205 1.00 92.19 156 ALA A O 1
ATOM 1265 N N . GLU A 1 157 ? -16.994 9.152 18.766 1.00 92.94 157 GLU A N 1
ATOM 1266 C CA . GLU A 1 157 ? -15.962 9.300 19.789 1.00 92.94 157 GLU A CA 1
ATOM 1267 C C . GLU A 1 157 ? -15.408 7.942 20.245 1.00 92.94 157 GLU A C 1
ATOM 1269 O O . GLU A 1 157 ? -14.192 7.763 20.346 1.00 92.94 157 GLU A O 1
ATOM 1274 N N . GLU A 1 158 ? -16.274 6.955 20.485 1.00 93.69 158 GLU A N 1
ATOM 1275 C CA . GLU A 1 158 ? -15.839 5.615 20.881 1.00 93.69 158 GLU A CA 1
ATOM 1276 C C . GLU A 1 158 ? -15.081 4.903 19.753 1.00 93.69 158 GLU A C 1
ATOM 1278 O O . GLU A 1 158 ? -14.012 4.333 19.991 1.00 93.69 158 GLU A O 1
ATOM 1283 N N . ARG A 1 159 ? -15.557 5.002 18.505 1.00 94.12 159 ARG A N 1
ATOM 1284 C CA . ARG A 1 159 ? -14.824 4.493 17.335 1.00 94.12 159 ARG A CA 1
ATOM 1285 C C . ARG A 1 159 ? -13.464 5.159 17.189 1.00 94.12 159 ARG A C 1
ATOM 1287 O O . ARG A 1 159 ? -12.472 4.474 16.945 1.00 94.12 159 ARG A O 1
ATOM 1294 N N . PHE A 1 160 ? -13.398 6.474 17.373 1.00 94.69 160 PHE A N 1
ATOM 1295 C CA . PHE A 1 160 ? -12.153 7.232 17.313 1.00 94.69 160 PHE A CA 1
ATOM 1296 C C . PHE A 1 160 ? -11.142 6.762 18.366 1.00 94.69 160 PHE A C 1
ATOM 1298 O O . PHE A 1 160 ? -9.961 6.593 18.049 1.00 94.69 160 PHE A O 1
ATOM 1305 N N . LYS A 1 161 ? -11.597 6.493 19.597 1.00 94.62 161 LYS A N 1
ATOM 1306 C CA . LYS A 1 161 ? -10.764 5.920 20.668 1.00 94.62 161 LYS A CA 1
ATOM 1307 C C . LYS A 1 161 ? -10.209 4.555 20.266 1.00 94.62 161 LYS A C 1
ATOM 1309 O O . LYS A 1 161 ? -8.998 4.362 20.344 1.00 94.62 161 LYS A O 1
ATOM 1314 N N . VAL A 1 162 ? -11.058 3.655 19.761 1.00 95.00 162 VAL A N 1
ATOM 1315 C CA . VAL A 1 162 ? -10.644 2.315 19.306 1.00 95.00 162 VAL A CA 1
ATOM 1316 C C . VAL A 1 162 ? -9.604 2.402 18.186 1.00 95.00 162 VAL A C 1
ATOM 1318 O O . VAL A 1 162 ? -8.556 1.767 18.277 1.00 95.00 162 VAL A O 1
ATOM 1321 N N . ILE A 1 163 ? -9.843 3.225 17.160 1.00 95.88 163 ILE A N 1
ATOM 1322 C CA . ILE A 1 163 ? -8.901 3.414 16.042 1.00 95.88 163 ILE A CA 1
ATOM 1323 C C . ILE A 1 163 ? -7.553 3.946 16.547 1.00 95.88 163 ILE A C 1
ATOM 1325 O O . ILE A 1 163 ? -6.497 3.462 16.141 1.00 95.88 163 ILE A O 1
ATOM 1329 N N . THR A 1 164 ? -7.582 4.941 17.437 1.00 96.06 164 THR A N 1
ATOM 1330 C CA . THR A 1 164 ? -6.368 5.567 17.979 1.00 96.06 164 THR A CA 1
ATOM 1331 C C . THR A 1 164 ? -5.566 4.586 18.827 1.00 96.06 164 THR A C 1
ATOM 1333 O O . THR A 1 164 ? -4.343 4.540 18.704 1.00 96.06 164 THR A O 1
ATOM 1336 N N . GLN A 1 165 ? -6.245 3.775 19.643 1.00 96.00 165 GLN A N 1
ATOM 1337 C CA . GLN A 1 165 ? -5.621 2.746 20.468 1.00 96.00 165 GLN A CA 1
ATOM 1338 C C . GLN A 1 165 ? -4.949 1.672 19.606 1.00 96.00 165 GLN A C 1
ATOM 1340 O O . GLN A 1 165 ? -3.751 1.447 19.749 1.00 96.00 165 GLN A O 1
ATOM 1345 N N . ILE A 1 166 ? -5.679 1.089 18.647 1.00 95.56 166 ILE A N 1
ATOM 1346 C CA . ILE A 1 166 ? -5.129 0.069 17.741 1.00 95.56 166 ILE A CA 1
ATOM 1347 C C . ILE A 1 166 ? -3.917 0.624 16.985 1.00 95.56 166 ILE A C 1
ATOM 1349 O O . ILE A 1 166 ? -2.886 -0.037 16.888 1.00 95.56 166 ILE A O 1
ATOM 1353 N N . TYR A 1 167 ? -4.011 1.849 16.459 1.00 96.69 167 TYR A N 1
ATOM 1354 C CA . TYR A 1 167 ? -2.896 2.465 15.745 1.00 96.69 167 TYR A CA 1
ATOM 1355 C C . TYR A 1 167 ? -1.677 2.702 16.645 1.00 96.69 167 TYR A C 1
ATOM 1357 O O . TYR A 1 167 ? -0.553 2.468 16.204 1.00 96.69 167 TYR A O 1
ATOM 1365 N N . ALA A 1 168 ? -1.872 3.156 17.886 1.00 96.56 168 ALA A N 1
ATOM 1366 C CA . ALA A 1 168 ? -0.780 3.369 18.833 1.00 96.56 168 ALA A CA 1
ATOM 1367 C C . ALA A 1 168 ? -0.050 2.057 19.162 1.00 96.56 168 ALA A C 1
ATOM 1369 O O . ALA A 1 168 ? 1.181 2.015 19.088 1.00 96.56 168 ALA A O 1
ATOM 1370 N N . ASP A 1 169 ? -0.808 0.989 19.427 1.00 94.06 169 ASP A N 1
ATOM 1371 C CA . ASP A 1 169 ? -0.273 -0.343 19.720 1.00 94.06 169 ASP A CA 1
ATOM 1372 C C . ASP A 1 169 ? 0.520 -0.895 18.525 1.00 94.06 169 ASP A C 1
ATOM 1374 O O . ASP A 1 169 ? 1.670 -1.319 18.667 1.00 94.06 169 ASP A O 1
ATOM 1378 N N . LEU A 1 170 ? -0.054 -0.812 17.318 1.00 94.12 170 LEU A N 1
ATOM 1379 C CA . LEU A 1 170 ? 0.598 -1.267 16.089 1.00 94.12 170 LEU A CA 1
ATOM 1380 C C . LEU A 1 170 ? 1.845 -0.447 15.754 1.00 94.12 170 LEU A C 1
ATOM 1382 O O . LEU A 1 170 ? 2.850 -1.014 15.330 1.00 94.12 170 LEU A O 1
ATOM 1386 N N . LYS A 1 171 ? 1.805 0.874 15.950 1.00 94.94 171 LYS A N 1
ATOM 1387 C CA . LYS A 1 171 ? 2.920 1.783 15.655 1.00 94.94 171 LYS A CA 1
ATOM 1388 C C . LYS A 1 171 ? 4.145 1.509 16.521 1.00 94.94 171 LYS A C 1
ATOM 1390 O O . LYS A 1 171 ? 5.257 1.674 16.027 1.00 94.94 171 LYS A O 1
ATOM 1395 N N . SER A 1 172 ? 3.951 1.119 17.780 1.00 94.25 172 SER A N 1
ATOM 1396 C CA . SER A 1 172 ? 5.052 0.900 18.724 1.00 94.25 172 SER A CA 1
ATOM 1397 C C . SER A 1 172 ? 6.008 -0.200 18.252 1.00 94.25 172 SER A C 1
ATOM 1399 O O . SER A 1 172 ? 7.221 -0.022 18.275 1.00 94.25 172 SER A O 1
ATOM 1401 N N . GLU A 1 173 ? 5.466 -1.318 17.762 1.00 92.56 173 GLU A N 1
ATOM 1402 C CA . GLU A 1 173 ? 6.254 -2.521 17.449 1.00 92.56 173 GLU A CA 1
ATOM 1403 C C . GLU A 1 173 ? 5.978 -3.059 16.032 1.00 92.56 173 GLU A C 1
ATOM 1405 O O . GLU A 1 173 ? 6.052 -4.265 15.774 1.00 92.56 173 GLU A O 1
ATOM 1410 N N . TRP A 1 174 ? 5.656 -2.168 15.085 1.00 93.69 174 TRP A N 1
ATOM 1411 C CA . TRP A 1 174 ? 5.260 -2.546 13.723 1.00 93.69 174 TRP A CA 1
ATOM 1412 C C . TRP A 1 174 ? 6.292 -3.446 13.036 1.00 93.69 174 TRP A C 1
ATOM 1414 O O . TRP A 1 174 ? 5.977 -4.552 12.601 1.00 93.69 174 TRP A O 1
ATOM 1424 N N . PHE A 1 175 ? 7.543 -2.991 12.954 1.00 90.75 175 PHE A N 1
ATOM 1425 C CA . PHE A 1 175 ? 8.599 -3.697 12.222 1.00 90.75 175 PHE A CA 1
ATOM 1426 C C . PHE A 1 175 ? 9.113 -4.944 12.946 1.00 90.75 175 PHE A C 1
ATOM 1428 O O . PHE A 1 175 ? 9.738 -5.796 12.316 1.00 90.75 175 PHE A O 1
ATOM 1435 N N . GLU A 1 176 ? 8.848 -5.064 14.246 1.00 89.88 176 GLU A N 1
ATOM 1436 C CA . GLU A 1 176 ? 9.382 -6.141 15.078 1.00 89.88 176 GLU A CA 1
ATOM 1437 C C . GLU A 1 176 ? 8.399 -7.291 15.290 1.00 89.88 176 GLU A C 1
ATOM 1439 O O . GLU A 1 176 ? 8.831 -8.447 15.337 1.00 89.88 176 GLU A O 1
ATOM 1444 N N . LYS A 1 177 ? 7.096 -6.993 15.411 1.00 89.06 177 LYS A N 1
ATOM 1445 C CA . LYS A 1 177 ? 6.068 -7.984 15.771 1.00 89.06 177 LYS A CA 1
ATOM 1446 C C . LYS A 1 177 ? 4.845 -7.981 14.862 1.00 89.06 177 LYS A C 1
ATOM 1448 O O . LYS A 1 177 ? 4.347 -9.053 14.535 1.00 89.06 177 LYS A O 1
ATOM 1453 N N . TYR A 1 178 ? 4.356 -6.810 14.460 1.00 90.12 178 TYR A N 1
ATOM 1454 C CA . TYR A 1 178 ? 3.026 -6.704 13.850 1.00 90.12 178 TYR A CA 1
ATOM 1455 C C . TYR A 1 178 ? 3.020 -6.664 12.319 1.00 90.12 178 TYR A C 1
ATOM 1457 O O . TYR A 1 178 ? 1.973 -6.855 11.711 1.00 90.12 178 TYR A O 1
ATOM 1465 N N . SER A 1 179 ? 4.164 -6.462 11.668 1.00 92.56 179 SER A N 1
ATOM 1466 C CA . SER A 1 179 ? 4.234 -6.420 10.208 1.00 92.56 179 SER A CA 1
ATOM 1467 C C . SER A 1 179 ? 3.812 -7.766 9.593 1.00 92.56 179 SER A C 1
ATOM 1469 O O . SER A 1 179 ? 4.419 -8.796 9.912 1.00 92.56 179 SER A O 1
ATOM 1471 N N . PRO A 1 180 ? 2.836 -7.793 8.660 1.00 91.31 180 PRO A N 1
ATOM 1472 C CA . PRO A 1 180 ? 2.388 -9.019 7.990 1.00 91.31 180 PRO A CA 1
ATOM 1473 C C . PRO A 1 180 ? 3.470 -9.763 7.198 1.00 91.31 180 PRO A C 1
ATOM 1475 O O . PRO A 1 180 ? 3.293 -10.919 6.816 1.00 91.31 180 PRO A O 1
ATOM 1478 N N . ARG A 1 181 ? 4.605 -9.098 6.954 1.00 89.75 181 ARG A N 1
ATOM 1479 C CA . ARG A 1 181 ? 5.777 -9.648 6.261 1.00 89.75 181 ARG A CA 1
ATOM 1480 C C . ARG A 1 181 ? 6.725 -10.414 7.182 1.00 89.75 181 ARG A C 1
ATOM 1482 O O . ARG A 1 181 ? 7.665 -11.039 6.697 1.00 89.75 181 ARG A O 1
ATOM 1489 N N . ILE A 1 182 ? 6.523 -10.343 8.495 1.00 89.62 182 ILE A N 1
ATOM 1490 C CA . ILE A 1 182 ? 7.326 -11.089 9.462 1.00 89.62 182 ILE A CA 1
ATOM 1491 C C . ILE A 1 182 ? 6.908 -12.563 9.411 1.00 89.62 182 ILE A C 1
ATOM 1493 O O . ILE A 1 182 ? 5.706 -12.833 9.448 1.00 89.62 182 ILE A O 1
ATOM 1497 N N . PRO A 1 183 ? 7.858 -13.518 9.372 1.00 88.00 183 PRO A N 1
ATOM 1498 C CA . PRO A 1 183 ? 7.540 -14.941 9.387 1.00 88.00 183 PRO A CA 1
ATOM 1499 C C . PRO A 1 183 ? 6.642 -15.330 10.565 1.00 88.00 183 PRO A C 1
ATOM 1501 O O . PRO A 1 183 ? 6.884 -14.926 11.704 1.00 88.00 183 PRO A O 1
ATOM 1504 N N . LEU A 1 184 ? 5.642 -16.174 10.297 1.00 86.44 184 LEU A N 1
ATOM 1505 C CA . LEU A 1 184 ? 4.684 -16.640 11.306 1.00 86.44 184 LEU A CA 1
ATOM 1506 C C . LEU A 1 184 ? 5.364 -17.327 12.503 1.00 86.44 184 LEU A C 1
ATOM 1508 O O . LEU A 1 184 ? 4.883 -17.228 13.628 1.00 86.44 184 LEU A O 1
ATOM 1512 N N . GLU A 1 185 ? 6.505 -17.976 12.276 1.00 87.00 185 GLU A N 1
ATOM 1513 C CA . GLU A 1 185 ? 7.324 -18.616 13.312 1.00 87.00 185 GLU A CA 1
ATOM 1514 C C . GLU A 1 185 ? 7.781 -17.633 14.397 1.00 87.00 185 GLU A C 1
ATOM 1516 O O . GLU A 1 185 ? 7.823 -17.989 15.571 1.00 87.00 185 GLU A O 1
ATOM 1521 N N . ARG A 1 186 ? 8.067 -16.377 14.023 1.00 87.69 186 ARG A N 1
ATOM 1522 C CA . ARG A 1 186 ? 8.546 -15.341 14.948 1.00 87.69 186 ARG A CA 1
ATOM 1523 C C . ARG A 1 186 ? 7.438 -14.797 15.846 1.00 87.69 186 ARG A C 1
ATOM 1525 O O . ARG A 1 186 ? 7.703 -14.434 16.986 1.00 87.69 186 ARG A O 1
ATOM 1532 N N . ILE A 1 187 ? 6.210 -14.736 15.334 1.00 86.44 187 ILE A N 1
ATOM 1533 C CA . ILE A 1 187 ? 5.031 -14.297 16.095 1.00 86.44 187 ILE A CA 1
ATOM 1534 C C . ILE A 1 187 ? 4.507 -15.445 16.960 1.00 86.44 187 ILE A C 1
ATOM 1536 O O . ILE A 1 187 ? 4.102 -15.231 18.101 1.00 86.44 187 ILE A O 1
ATOM 1540 N N . GLY A 1 188 ? 4.526 -16.664 16.419 1.00 89.25 188 GLY A N 1
ATOM 1541 C CA . GLY A 1 188 ? 3.937 -17.854 17.015 1.00 89.25 188 GLY A CA 1
ATOM 1542 C C . GLY A 1 188 ? 2.453 -18.004 16.664 1.00 89.25 188 GLY A C 1
ATOM 1543 O O . GLY A 1 188 ? 1.657 -17.071 16.775 1.00 89.25 188 GLY A O 1
ATOM 1544 N N . GLN A 1 189 ? 2.052 -19.220 16.283 1.00 90.38 189 GLN A N 1
ATOM 1545 C CA . GLN A 1 189 ? 0.668 -19.533 15.893 1.00 90.38 189 GLN A CA 1
ATOM 1546 C C . GLN A 1 189 ? -0.344 -19.258 17.014 1.00 90.38 189 GLN A C 1
ATOM 1548 O O . GLN A 1 189 ? -1.465 -18.829 16.750 1.00 90.38 189 GLN A O 1
ATOM 1553 N N . HIS A 1 190 ? 0.055 -19.476 18.269 1.00 91.75 190 HIS A N 1
ATOM 1554 C CA . HIS A 1 190 ? -0.794 -19.223 19.429 1.00 91.75 190 HIS A CA 1
ATOM 1555 C C . HIS A 1 190 ? -1.173 -17.740 19.555 1.00 91.75 190 HIS A C 1
ATOM 1557 O O . HIS A 1 190 ? -2.345 -17.416 19.726 1.00 91.75 190 HIS A O 1
ATOM 1563 N N . ASN A 1 191 ? -0.204 -16.836 19.383 1.00 90.81 191 ASN A N 1
ATOM 1564 C CA . ASN A 1 191 ? -0.439 -15.394 19.459 1.00 90.81 191 ASN A CA 1
ATOM 1565 C C . ASN A 1 191 ? -1.349 -14.912 18.326 1.00 90.81 191 ASN A C 1
ATOM 1567 O O . ASN A 1 191 ? -2.251 -14.109 18.560 1.00 90.81 191 ASN A O 1
ATOM 1571 N N . LEU A 1 192 ? -1.184 -15.466 17.119 1.00 91.12 192 LEU A N 1
ATOM 1572 C CA . LEU A 1 192 ? -2.102 -15.206 16.011 1.00 91.12 192 LEU A CA 1
ATOM 1573 C C . LEU A 1 192 ? -3.534 -15.644 16.355 1.00 91.12 192 LEU A C 1
ATOM 1575 O O . LEU A 1 192 ? -4.476 -14.891 16.130 1.00 91.12 192 LEU A O 1
ATOM 1579 N N . GLN A 1 193 ? -3.718 -16.832 16.936 1.00 92.94 193 GLN A N 1
ATOM 1580 C CA . GLN A 1 193 ? -5.043 -17.308 17.349 1.00 92.94 193 GLN A CA 1
ATOM 1581 C C . GLN A 1 193 ? -5.673 -16.427 18.434 1.00 92.94 193 GLN A C 1
ATOM 1583 O O . GLN A 1 193 ? -6.878 -16.186 18.391 1.00 92.94 193 GLN A O 1
ATOM 1588 N N . LEU A 1 194 ? -4.882 -15.932 19.388 1.00 93.19 194 LEU A N 1
ATOM 1589 C CA . LEU A 1 194 ? -5.358 -14.983 20.395 1.00 93.19 194 LEU A CA 1
ATOM 1590 C C . LEU A 1 194 ? -5.813 -13.673 19.748 1.00 93.19 194 LEU A C 1
ATOM 1592 O O . LEU A 1 194 ? -6.921 -13.217 20.024 1.00 93.19 194 LEU A O 1
ATOM 1596 N N . ALA A 1 195 ? -5.016 -13.124 18.830 1.00 91.50 195 ALA A N 1
ATOM 1597 C CA . ALA A 1 195 ? -5.381 -11.926 18.079 1.00 91.50 195 ALA A CA 1
ATOM 1598 C C . ALA A 1 195 ? -6.658 -12.133 17.241 1.00 91.50 195 ALA A C 1
ATOM 1600 O O . ALA A 1 195 ? -7.503 -11.246 17.170 1.00 91.50 195 ALA A O 1
ATOM 1601 N N . MET A 1 196 ? -6.854 -13.321 16.659 1.00 92.94 196 MET A N 1
ATOM 1602 C CA . MET A 1 196 ? -8.078 -13.670 15.919 1.00 92.94 196 MET A CA 1
ATOM 1603 C C . MET A 1 196 ? -9.323 -13.754 16.805 1.00 92.94 196 MET A C 1
ATOM 1605 O O . MET A 1 196 ? -10.429 -13.501 16.335 1.00 92.94 196 MET A O 1
ATOM 1609 N N . ARG A 1 197 ? -9.158 -14.124 18.077 1.00 94.44 197 ARG A N 1
ATOM 1610 C CA . ARG A 1 197 ? -10.257 -14.225 19.048 1.00 94.44 197 ARG A CA 1
ATOM 1611 C C . ARG A 1 197 ? -10.644 -12.880 19.658 1.00 94.44 197 ARG A C 1
ATOM 1613 O O . ARG A 1 197 ? -11.646 -12.827 20.366 1.00 94.44 197 ARG A O 1
ATOM 1620 N N . GLN A 1 198 ? -9.875 -11.820 19.411 1.00 91.50 198 GLN A N 1
ATOM 1621 C CA . GLN A 1 198 ? -10.178 -10.489 19.922 1.00 91.50 198 GLN A CA 1
ATOM 1622 C C . GLN A 1 198 ? -11.526 -10.005 19.376 1.00 91.50 198 GLN A C 1
ATOM 1624 O O . GLN A 1 198 ? -11.775 -10.051 18.175 1.00 91.50 198 GLN A O 1
ATOM 1629 N N . GLN A 1 199 ? -12.404 -9.538 20.258 1.00 91.38 199 GLN A N 1
ATOM 1630 C CA . GLN A 1 199 ? -13.717 -9.024 19.879 1.00 91.38 199 GLN A CA 1
ATOM 1631 C C . GLN A 1 199 ? -13.763 -7.516 20.082 1.00 91.38 199 GLN A C 1
ATOM 1633 O O . GLN A 1 199 ? -13.209 -6.989 21.045 1.00 91.38 199 GLN A O 1
ATOM 1638 N N . PHE A 1 200 ? -14.445 -6.841 19.164 1.00 90.56 200 PHE A N 1
ATOM 1639 C CA . PHE A 1 200 ? -14.713 -5.414 19.228 1.00 90.56 200 PHE A CA 1
ATOM 1640 C C . PHE A 1 200 ? -16.227 -5.186 19.248 1.00 90.56 200 PHE A C 1
ATOM 1642 O O . PHE A 1 200 ? -16.969 -6.005 18.702 1.00 90.56 200 PHE A O 1
ATOM 1649 N N . PRO A 1 201 ? -16.695 -4.084 19.856 1.00 89.25 201 PRO A N 1
ATOM 1650 C CA . PRO A 1 201 ? -18.122 -3.771 19.940 1.00 89.25 201 PRO A CA 1
ATOM 1651 C C . PRO A 1 201 ? -18.790 -3.567 18.570 1.00 89.25 201 PRO A C 1
ATOM 1653 O O . PRO A 1 201 ? -19.987 -3.806 18.437 1.00 89.25 201 PRO A O 1
ATOM 1656 N N . TRP A 1 202 ? -18.027 -3.185 17.539 1.00 92.06 202 TRP A N 1
ATOM 1657 C CA . TRP A 1 202 ? -18.515 -3.062 16.163 1.00 92.06 202 TRP A CA 1
ATOM 1658 C C . TRP A 1 202 ? -17.833 -4.049 15.224 1.00 92.06 202 TRP A C 1
ATOM 1660 O O . TRP A 1 202 ? -16.698 -4.478 15.445 1.00 92.06 202 TRP A O 1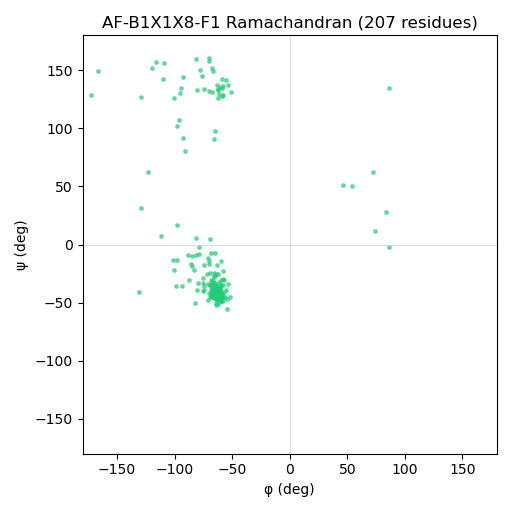
ATOM 1670 N N . SER A 1 203 ? -18.519 -4.349 14.120 1.00 92.81 203 SER A N 1
ATOM 1671 C CA . SER A 1 203 ? -17.923 -5.097 13.018 1.00 92.81 203 SER A CA 1
ATOM 1672 C C . SER A 1 203 ? -16.743 -4.313 12.424 1.00 92.81 203 SER A C 1
ATOM 1674 O O . SER A 1 203 ? -16.903 -3.128 12.127 1.00 92.81 203 SER A O 1
ATOM 1676 N N . PRO A 1 204 ? -15.583 -4.950 12.175 1.00 91.56 204 PRO A N 1
ATOM 1677 C CA . PRO A 1 204 ? -14.419 -4.283 11.593 1.00 91.56 204 PRO A CA 1
ATOM 1678 C C . PRO A 1 204 ? -14.692 -3.542 10.278 1.00 91.56 204 PRO A C 1
ATOM 1680 O O . PRO A 1 204 ? -14.110 -2.494 10.017 1.00 91.56 204 PRO A O 1
ATOM 1683 N N . GLU A 1 205 ? -15.599 -4.075 9.458 1.00 91.00 205 GLU A N 1
ATOM 1684 C CA . GLU A 1 205 ? -15.944 -3.511 8.148 1.00 91.00 205 GLU A CA 1
ATOM 1685 C C . GLU A 1 205 ? -16.754 -2.203 8.288 1.00 91.00 205 GLU A C 1
ATOM 1687 O O . GLU A 1 205 ? -16.680 -1.334 7.421 1.00 91.00 205 GLU A O 1
ATOM 1692 N N . SER A 1 206 ? -17.477 -2.008 9.402 1.00 93.06 206 SER A N 1
ATOM 1693 C CA . SER A 1 206 ? -18.348 -0.835 9.591 1.00 93.06 206 SER A CA 1
ATOM 1694 C C . SER A 1 206 ? -17.572 0.471 9.771 1.00 93.06 206 SER A C 1
ATOM 1696 O O . SER A 1 206 ? -18.140 1.548 9.640 1.00 93.06 206 SER A O 1
ATOM 1698 N N . PHE A 1 207 ? -16.277 0.407 10.085 1.00 91.94 207 PHE A N 1
ATOM 1699 C CA . PHE A 1 207 ? -15.432 1.596 10.206 1.00 91.94 207 PHE A CA 1
ATOM 1700 C C . PHE A 1 207 ? -15.190 2.272 8.847 1.00 91.94 207 PHE A C 1
ATOM 1702 O O . PHE A 1 207 ? -14.947 3.483 8.789 1.00 9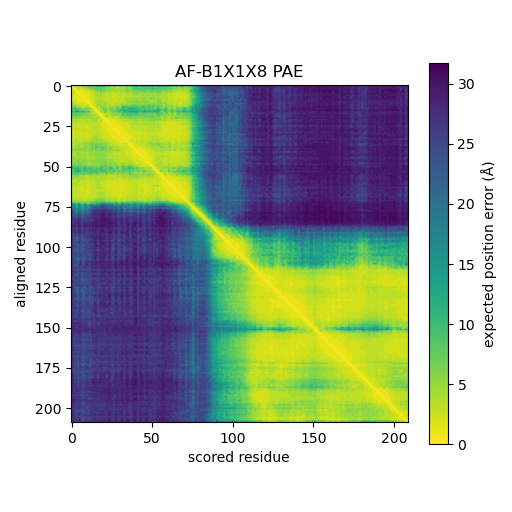1.94 207 PHE A O 1
ATOM 1709 N N . TRP A 1 208 ? -15.296 1.499 7.761 1.00 90.75 208 TRP A N 1
ATOM 1710 C CA . TRP A 1 208 ? -15.013 1.925 6.392 1.00 90.75 208 TRP A CA 1
ATOM 1711 C C . TRP A 1 208 ? -16.264 2.270 5.580 1.00 90.75 208 TRP A C 1
ATOM 1713 O O . TRP A 1 208 ? -16.145 3.081 4.663 1.00 90.75 208 TRP A O 1
ATOM 1723 N N . GLN A 1 209 ? -17.438 1.756 5.966 1.00 82.69 209 GLN A N 1
ATOM 1724 C CA . GLN A 1 209 ? -18.746 2.059 5.355 1.00 82.69 209 GLN A CA 1
ATOM 1725 C C . GLN A 1 209 ? -19.173 3.512 5.523 1.00 82.69 209 GLN A C 1
ATOM 1727 O O . GLN A 1 209 ? -19.051 4.036 6.651 1.00 82.69 209 GLN A O 1
#

Organism: Crocosphaera subtropica (strain ATCC 51142 / BH68) (NCBI:txid43989)

Secondary structure (DSSP, 8-state):
---HHHHHHHHT--GGGGGSHHHHHHHHHHHHHHHHHS-HHHHHHHHHHTT--TTSHHHHHHHHHHHHHHHHHTTSPP-------S-HHHHHHHHHHHHHHHHHHHSPPPPPP-SGGGSHHHHHTT--SSHHHHHHHHHHHHHHS-TTTSTT-HHHHHHHHHHHHHHHHHHHTIIIII-TTS-HHHH-HHHHHHHHH---SS-GGGGT-